Protein AF-A0A534WGH3-F1 (afdb_monomer)

Nearest PDB structures (foldseek):
  6jx6-assembly1_C  TM=4.044E-01  e=1.575E+00  Homo sapiens
  1zaf-assembly1_B  TM=2.390E-01  e=5.104E-01  Homo sapiens
  7vg4-assembly3_E  TM=2.637E-01  e=1.141E+00  Methylorubrum extorquens AM1
  8snb-assembly1_6Q  TM=2.767E-01  e=6.352E+00  Strongylocentrotus purpuratus

Foldseek 3Di:
DFFDPDDFFDLLVLLVVLLVLLLVLLVLLVVQPQDDDPDRDDCPVQSVVLVVQLVVLVVDDDVSSLVSNLVSLVSSLVVSVVSLVSSVSSLVSSVVCLVVGDPVSNVSSVVSSVSNVLSSVVSVLSSVQSCCCNPVVDPDDLQRARDSVCSQWDWEQDPDPVDRTTTGWDWDWDADPPRDTQDIDTDRDHAPVVCPVVVQVSVCVRPVDGDPDDDDDPRD

Solvent-accessible surface area (backbone atoms only — not comp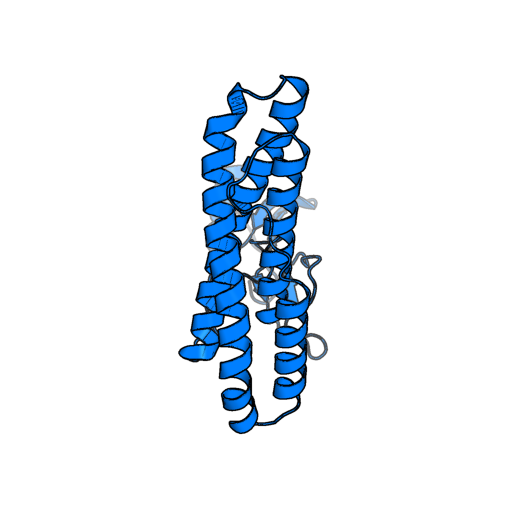arable to full-atom values): 12920 Å² total; per-residue (Å²): 106,47,77,46,100,66,72,88,68,42,66,67,56,53,46,50,52,38,45,50,54,48,53,51,32,51,50,52,33,42,74,56,68,43,78,58,91,86,64,84,78,88,52,63,72,64,48,51,52,28,52,52,48,40,58,59,23,66,73,46,63,72,68,64,17,60,60,52,36,41,60,32,49,52,52,43,50,53,54,41,53,48,51,52,55,53,47,52,52,48,50,57,46,38,64,75,44,42,85,79,39,58,75,84,38,35,58,57,43,51,54,33,50,52,54,42,63,62,45,52,60,50,42,49,48,51,52,50,51,43,45,34,33,69,77,69,66,45,84,79,60,94,86,56,75,56,34,92,85,48,63,76,32,37,85,42,70,81,76,43,90,93,55,56,67,47,50,18,40,46,55,49,75,40,71,46,88,92,74,44,76,80,47,76,45,77,51,89,69,93,66,54,53,80,47,56,64,61,50,47,53,50,44,22,72,76,70,77,43,71,72,95,74,86,86,77,63,96,76,81

Radius of gyration: 22.78 Å; Cα contacts (8 Å, |Δi|>4): 243; chains: 1; bounding box: 55×24×68 Å

Mean predicted aligned error: 8.65 Å

Sequence (220 aa):
MVEAPIRYPTDSGLCEDGIRVLRRGVRRLVAVGIRLRGGVRDVRRSVSRRMSEIGQALRRRGEAARTALRRPYRGLLRITRRVVRETQRSVAAARRQLRRLPPAAQGQARRALTRLATMLPRVRQVVRQTRGRIVHGVTTGADKLVSLFEPAAQILRRGKLHRPTEFGALVKVQETEGGIVTEIAVVDGKNDAPLLVPSVEGHGRVFGRPPGLVAVDRGF

Structure (mmCIF, N/CA/C/O backbone):
data_AF-A0A534WGH3-F1
#
_entry.id   AF-A0A534WGH3-F1
#
loop_
_atom_site.group_PDB
_atom_site.id
_atom_site.type_symbol
_atom_site.label_atom_id
_atom_site.label_alt_id
_atom_site.label_comp_id
_atom_site.label_asym_id
_atom_site.label_entity_id
_atom_site.label_seq_id
_atom_site.pdbx_PDB_ins_code
_atom_site.Cartn_x
_atom_site.Cartn_y
_atom_site.Cartn_z
_atom_site.occupancy
_atom_site.B_iso_or_equiv
_atom_site.auth_seq_id
_atom_site.auth_comp_id
_atom_site.auth_asym_id
_atom_site.auth_atom_id
_atom_site.pdbx_PDB_model_num
ATOM 1 N N . MET A 1 1 ? -1.980 3.993 -24.852 1.00 69.19 1 MET A N 1
ATOM 2 C CA . MET A 1 1 ? -1.469 3.770 -23.474 1.00 69.19 1 MET A CA 1
ATOM 3 C C . MET A 1 1 ? -2.061 4.836 -22.583 1.00 69.19 1 MET A C 1
ATOM 5 O O . MET A 1 1 ? -2.041 5.994 -22.977 1.00 69.19 1 MET A O 1
ATOM 9 N N . VAL A 1 2 ? -2.549 4.463 -21.406 1.00 72.56 2 VAL A N 1
ATOM 10 C CA . VAL A 1 2 ? -2.995 5.436 -20.406 1.00 72.56 2 VAL A CA 1
ATOM 11 C C . VAL A 1 2 ? -1.944 5.486 -19.303 1.00 72.56 2 VAL A C 1
ATOM 13 O O . VAL A 1 2 ? -1.690 4.474 -18.646 1.00 72.56 2 VAL A O 1
ATOM 16 N N . GLU A 1 3 ? -1.290 6.639 -19.139 1.00 77.19 3 GLU A N 1
ATOM 17 C CA . GLU A 1 3 ? -0.328 6.856 -18.054 1.00 77.19 3 GLU A CA 1
ATOM 18 C C . GLU A 1 3 ? -1.068 6.820 -16.712 1.00 77.19 3 GLU A C 1
ATOM 20 O O . GLU A 1 3 ? -2.102 7.465 -16.531 1.00 77.19 3 GLU A O 1
ATOM 25 N N . ALA A 1 4 ? -0.553 6.039 -15.765 1.00 79.50 4 ALA A N 1
ATOM 26 C CA . ALA A 1 4 ? -1.113 6.011 -14.425 1.00 79.50 4 ALA A CA 1
ATOM 27 C C . ALA A 1 4 ? -0.593 7.232 -13.651 1.00 79.50 4 ALA A C 1
ATOM 29 O O . ALA A 1 4 ? 0.617 7.476 -13.670 1.00 79.50 4 ALA A O 1
ATOM 30 N N . PRO A 1 5 ? -1.445 7.962 -12.905 1.00 82.25 5 PRO A N 1
ATOM 31 C CA . PRO A 1 5 ? -1.037 9.127 -12.119 1.00 82.25 5 PRO A CA 1
ATOM 32 C C . PRO A 1 5 ? -0.281 8.692 -10.853 1.00 82.25 5 PRO A C 1
ATOM 34 O O . PRO A 1 5 ? -0.743 8.860 -9.721 1.00 82.25 5 PRO A O 1
ATOM 37 N N . ILE A 1 6 ? 0.887 8.074 -11.033 1.00 81.44 6 ILE A N 1
ATOM 38 C CA . ILE A 1 6 ? 1.693 7.504 -9.960 1.00 81.44 6 ILE A CA 1
ATOM 39 C C . ILE A 1 6 ? 3.068 8.156 -9.903 1.00 81.44 6 ILE A C 1
ATOM 41 O O . ILE A 1 6 ? 3.718 8.430 -10.909 1.00 81.44 6 ILE A O 1
ATOM 45 N N . ARG A 1 7 ? 3.555 8.360 -8.680 1.00 82.06 7 ARG A N 1
ATOM 46 C CA . ARG A 1 7 ? 4.954 8.720 -8.456 1.00 82.06 7 ARG A CA 1
ATOM 47 C C . ARG A 1 7 ? 5.852 7.550 -8.859 1.00 82.06 7 ARG A C 1
ATOM 49 O O . ARG A 1 7 ? 5.483 6.397 -8.639 1.00 82.06 7 ARG A O 1
ATOM 56 N N . TYR A 1 8 ? 7.063 7.856 -9.336 1.00 83.94 8 TYR A N 1
ATOM 57 C CA . TYR A 1 8 ? 8.078 6.840 -9.613 1.00 83.94 8 TYR A CA 1
ATOM 58 C C . TYR A 1 8 ? 8.218 5.860 -8.427 1.00 83.94 8 TYR A C 1
ATOM 60 O O . TYR A 1 8 ? 8.530 6.284 -7.303 1.00 83.94 8 TYR A O 1
ATOM 68 N N . PRO A 1 9 ? 7.972 4.558 -8.644 1.00 88.31 9 PRO A N 1
ATOM 69 C CA . PRO A 1 9 ? 7.813 3.601 -7.568 1.00 88.31 9 PRO A CA 1
ATOM 70 C C . PRO A 1 9 ? 9.167 3.133 -7.040 1.00 88.31 9 PRO A C 1
ATOM 72 O O . PRO A 1 9 ? 10.013 2.610 -7.764 1.00 88.31 9 PRO A O 1
ATOM 75 N N . THR A 1 10 ? 9.351 3.262 -5.729 1.00 91.06 10 THR A N 1
ATOM 76 C CA . THR A 1 10 ? 10.464 2.642 -5.001 1.00 91.06 10 THR A CA 1
ATOM 77 C C . THR A 1 10 ? 9.906 1.669 -3.974 1.00 91.06 10 THR A C 1
ATOM 79 O O . THR A 1 10 ? 8.875 1.938 -3.361 1.00 91.06 10 THR A O 1
ATOM 82 N N . ASP A 1 11 ? 10.592 0.552 -3.728 1.00 92.12 11 ASP A N 1
ATOM 83 C CA . ASP A 1 11 ? 10.160 -0.410 -2.703 1.00 92.12 11 ASP A CA 1
ATOM 84 C C . ASP A 1 11 ? 10.039 0.233 -1.315 1.00 92.12 11 ASP A C 1
ATOM 86 O O . ASP A 1 11 ? 9.122 -0.068 -0.550 1.00 92.12 11 ASP A O 1
ATOM 90 N N . SER A 1 12 ? 10.973 1.130 -0.985 1.00 94.19 12 SER A N 1
ATOM 91 C CA . SER A 1 12 ? 10.954 1.889 0.260 1.00 94.19 12 SER A CA 1
ATOM 92 C C . SER A 1 12 ? 9.745 2.823 0.340 1.00 94.19 12 SER A C 1
ATOM 94 O O . SER A 1 12 ? 9.067 2.829 1.366 1.00 94.19 12 SER A O 1
ATOM 96 N N . GLY A 1 13 ? 9.422 3.533 -0.748 1.00 95.25 13 GLY A N 1
ATOM 97 C CA . GLY A 1 13 ? 8.227 4.376 -0.836 1.00 95.25 13 GLY A CA 1
ATOM 98 C C . GLY A 1 13 ? 6.932 3.569 -0.731 1.00 95.25 13 GLY A C 1
ATOM 99 O O . GLY A 1 13 ? 6.054 3.915 0.051 1.00 95.25 13 GLY A O 1
ATOM 100 N N . LEU A 1 14 ? 6.843 2.421 -1.410 1.00 96.31 14 LEU A N 1
ATOM 101 C CA . LEU A 1 14 ? 5.689 1.522 -1.310 1.00 96.31 14 LEU A CA 1
ATOM 102 C C . LEU A 1 14 ? 5.506 0.964 0.109 1.00 96.31 14 LEU A C 1
ATOM 104 O O . LEU A 1 14 ? 4.378 0.832 0.588 1.00 96.31 14 LEU A O 1
ATOM 108 N N . CYS A 1 15 ? 6.597 0.648 0.814 1.00 97.12 15 CYS A N 1
ATOM 109 C CA . CYS A 1 15 ? 6.530 0.248 2.220 1.00 97.12 15 CYS A CA 1
ATOM 110 C C . CYS A 1 15 ? 6.037 1.399 3.110 1.00 97.12 15 CYS A C 1
ATOM 112 O O . CYS A 1 15 ? 5.193 1.178 3.981 1.00 97.12 15 CYS A O 1
ATOM 114 N N . GLU A 1 16 ? 6.542 2.616 2.901 1.00 97.25 16 GLU A N 1
ATOM 115 C CA . GLU A 1 16 ? 6.122 3.811 3.636 1.00 97.25 16 GLU A CA 1
ATOM 116 C C . GLU A 1 16 ? 4.637 4.131 3.413 1.00 97.25 16 GLU A C 1
ATOM 118 O O . GLU A 1 16 ? 3.889 4.284 4.385 1.00 97.25 16 GLU A O 1
ATOM 123 N N . ASP A 1 17 ? 4.176 4.136 2.162 1.00 96.50 17 ASP A N 1
ATOM 124 C CA . ASP A 1 17 ? 2.767 4.329 1.822 1.00 96.50 17 ASP A CA 1
ATOM 125 C C . ASP A 1 17 ? 1.883 3.232 2.412 1.00 96.50 17 ASP A C 1
ATOM 127 O O . ASP A 1 17 ? 0.817 3.519 2.967 1.00 96.50 17 ASP A O 1
ATOM 131 N N . GLY A 1 18 ? 2.357 1.984 2.381 1.00 97.38 18 GLY A N 1
ATOM 132 C CA . GLY A 1 18 ? 1.690 0.848 3.004 1.00 97.38 18 GLY A CA 1
ATOM 133 C C . GLY A 1 18 ? 1.524 1.032 4.509 1.00 97.38 18 GLY A C 1
ATOM 134 O O . GLY A 1 18 ? 0.434 0.849 5.053 1.00 97.38 18 GLY A O 1
ATOM 135 N N . ILE A 1 19 ? 2.577 1.468 5.201 1.00 97.94 19 ILE A N 1
ATOM 136 C CA . ILE A 1 19 ? 2.502 1.799 6.626 1.00 97.94 19 ILE A CA 1
ATOM 137 C C . ILE A 1 19 ? 1.501 2.937 6.850 1.00 97.94 19 ILE A C 1
ATOM 139 O O . ILE A 1 19 ? 0.633 2.828 7.720 1.00 97.94 19 ILE A O 1
ATOM 143 N N . ARG A 1 20 ? 1.585 4.014 6.064 1.00 96.75 20 ARG A N 1
ATOM 144 C CA . ARG A 1 20 ? 0.739 5.205 6.200 1.00 96.75 20 ARG A CA 1
ATOM 145 C C . ARG A 1 20 ? -0.744 4.876 6.035 1.00 96.75 20 ARG A C 1
ATOM 147 O O . ARG A 1 20 ? -1.546 5.261 6.893 1.00 96.75 20 ARG A O 1
ATOM 154 N N . VAL A 1 21 ? -1.118 4.142 4.985 1.00 97.38 21 VAL A N 1
ATOM 155 C CA . VAL A 1 21 ? -2.523 3.817 4.693 1.00 97.38 21 VAL A CA 1
ATOM 156 C C . VAL A 1 21 ? -3.125 2.882 5.740 1.00 97.38 21 VAL A C 1
ATOM 158 O O . VAL A 1 21 ? -4.228 3.146 6.227 1.00 97.38 21 VAL A O 1
ATOM 161 N N . LEU A 1 22 ? -2.391 1.846 6.164 1.00 97.88 22 LEU A N 1
ATOM 162 C CA . LEU A 1 22 ? -2.869 0.914 7.188 1.00 97.88 22 LEU A CA 1
ATOM 163 C C . LEU A 1 22 ? -3.055 1.631 8.529 1.00 97.88 22 LEU A C 1
ATOM 165 O O . LEU A 1 22 ? -4.100 1.520 9.167 1.00 97.88 22 LEU A O 1
ATOM 169 N N . ARG A 1 23 ? -2.083 2.456 8.926 1.00 96.62 23 ARG A N 1
ATOM 170 C CA . ARG A 1 23 ? -2.144 3.232 10.170 1.00 96.62 23 ARG A CA 1
ATOM 171 C C . ARG A 1 23 ? -3.281 4.247 10.174 1.00 96.62 23 ARG A C 1
ATOM 173 O O . ARG A 1 23 ? -3.950 4.388 11.196 1.00 96.62 23 ARG A O 1
ATOM 180 N N . ARG A 1 24 ? -3.533 4.929 9.053 1.00 96.12 24 ARG A N 1
ATOM 181 C CA . ARG A 1 24 ? -4.679 5.842 8.914 1.00 96.12 24 ARG A CA 1
ATOM 182 C C . ARG A 1 24 ? -6.007 5.093 9.031 1.00 96.12 24 ARG A C 1
ATOM 184 O O . ARG A 1 24 ? -6.899 5.572 9.722 1.00 96.12 24 ARG A O 1
ATOM 191 N N . GLY A 1 25 ? -6.123 3.913 8.418 1.00 96.69 25 GLY A N 1
ATOM 192 C CA . GLY A 1 25 ? -7.308 3.061 8.548 1.00 96.69 25 GLY A CA 1
ATOM 193 C C . GLY A 1 25 ? -7.556 2.613 9.991 1.00 96.69 25 GLY A C 1
ATOM 194 O O . GLY A 1 25 ? -8.668 2.748 10.490 1.00 96.69 25 GLY A O 1
ATOM 195 N N . VAL A 1 26 ? -6.512 2.174 10.700 1.00 97.00 26 VAL A N 1
ATOM 196 C CA . VAL A 1 26 ? -6.618 1.797 12.121 1.00 97.00 26 VAL A CA 1
ATOM 197 C C . VAL A 1 26 ? -7.008 2.992 12.997 1.00 97.00 26 VAL A C 1
ATOM 199 O O . VAL A 1 26 ? -7.867 2.852 13.861 1.00 97.00 26 VAL A O 1
ATOM 202 N N . ARG A 1 27 ? -6.443 4.184 12.761 1.00 96.19 27 ARG A N 1
ATOM 203 C CA . ARG A 1 27 ? -6.840 5.406 13.488 1.00 96.19 27 ARG A CA 1
ATOM 204 C C . ARG A 1 27 ? -8.307 5.770 13.266 1.00 96.19 27 ARG A C 1
ATOM 206 O O . ARG A 1 27 ? -8.961 6.168 14.219 1.00 96.19 27 ARG A O 1
ATOM 213 N N . ARG A 1 28 ? -8.835 5.589 12.049 1.00 96.06 28 ARG A N 1
ATOM 214 C CA . ARG A 1 28 ? -10.269 5.786 11.768 1.00 96.06 28 ARG A CA 1
ATOM 215 C C . ARG A 1 28 ? -11.146 4.831 12.574 1.00 96.06 28 ARG A C 1
ATOM 217 O O . ARG A 1 28 ? -12.167 5.263 13.078 1.00 96.06 28 ARG A O 1
ATOM 224 N N . LEU A 1 29 ? -10.735 3.569 12.734 1.00 96.38 29 LEU A N 1
ATOM 225 C CA . LEU A 1 29 ? -11.458 2.617 13.588 1.00 96.38 29 LEU A CA 1
ATOM 226 C C . LEU A 1 29 ? -11.488 3.082 15.049 1.00 96.38 29 LEU A C 1
ATOM 228 O O . LEU A 1 29 ? -12.541 3.052 15.676 1.00 96.38 29 LEU A O 1
ATOM 232 N N . VAL A 1 30 ? -10.356 3.547 15.583 1.00 96.19 30 VAL A N 1
ATOM 233 C CA . VAL A 1 30 ? -10.301 4.072 16.958 1.00 96.19 30 VAL A CA 1
ATOM 234 C C . VAL A 1 30 ? -11.177 5.314 17.122 1.00 96.19 30 VAL A C 1
ATOM 236 O O . VAL A 1 30 ? -11.914 5.402 18.096 1.00 96.19 30 VAL A O 1
ATOM 239 N N . ALA A 1 31 ? -11.148 6.234 16.154 1.00 95.12 31 ALA A N 1
ATOM 240 C CA . ALA A 1 31 ? -11.930 7.470 16.193 1.00 95.12 31 ALA A CA 1
ATOM 241 C C . ALA A 1 31 ? -13.448 7.232 16.252 1.00 95.12 31 ALA A C 1
ATOM 243 O O . ALA A 1 31 ? -14.166 8.039 16.827 1.00 95.12 31 ALA A O 1
ATOM 244 N N . VAL A 1 32 ? -13.935 6.115 15.700 1.00 95.12 32 VAL A N 1
ATOM 245 C CA . VAL A 1 32 ? -15.361 5.743 15.737 1.00 95.12 32 VAL A CA 1
ATOM 246 C C . VAL A 1 32 ? -15.720 4.849 16.928 1.00 95.12 32 VAL A C 1
ATOM 248 O O . VAL A 1 32 ? -16.790 4.252 16.939 1.00 95.12 32 VAL A O 1
ATOM 251 N N . GLY A 1 33 ? -14.828 4.720 17.916 1.00 93.88 33 GLY A N 1
ATOM 252 C CA . GLY A 1 33 ? -15.096 4.020 19.176 1.00 93.88 33 GLY A CA 1
ATOM 253 C C . GLY A 1 33 ? -14.601 2.573 19.253 1.00 93.88 33 GLY A C 1
ATOM 254 O O . GLY A 1 33 ? -14.859 1.900 20.251 1.00 93.88 33 GLY A O 1
ATOM 255 N N . ILE A 1 34 ? -13.863 2.062 18.255 1.00 95.94 34 ILE A N 1
ATOM 256 C CA . ILE A 1 34 ? -13.265 0.721 18.359 1.00 95.94 34 ILE A CA 1
ATOM 257 C C . ILE A 1 34 ? -12.123 0.734 19.375 1.00 95.94 34 ILE A C 1
ATOM 259 O O . ILE A 1 34 ? -11.092 1.382 19.179 1.00 95.94 34 ILE A O 1
ATOM 263 N N . ARG A 1 35 ? -12.249 -0.085 20.421 1.00 94.44 35 ARG A N 1
ATOM 264 C CA . ARG A 1 35 ? -11.209 -0.254 21.437 1.00 94.44 35 ARG A CA 1
ATOM 265 C C . ARG A 1 35 ? -10.173 -1.275 20.969 1.00 94.44 35 ARG A C 1
ATOM 267 O O . ARG A 1 35 ? -10.509 -2.390 20.561 1.00 94.44 35 ARG A O 1
ATOM 274 N N . LEU A 1 36 ? -8.895 -0.901 21.033 1.00 92.75 36 LEU A N 1
ATOM 275 C CA . LEU A 1 36 ? -7.762 -1.739 20.632 1.00 92.75 36 LEU A CA 1
ATOM 276 C C . LEU A 1 36 ? -6.848 -2.005 21.829 1.00 92.75 36 LEU A C 1
ATOM 278 O O . LEU A 1 36 ? -6.392 -1.069 22.483 1.00 92.75 36 LEU A O 1
ATOM 282 N N . ARG A 1 37 ? -6.510 -3.276 22.076 1.00 84.75 37 ARG A N 1
ATOM 283 C CA . ARG A 1 37 ? -5.507 -3.640 23.089 1.00 84.75 37 ARG A CA 1
ATOM 284 C C . ARG A 1 37 ? -4.132 -3.105 22.668 1.00 84.75 37 ARG A C 1
ATOM 286 O O . ARG A 1 37 ? -3.644 -3.457 21.596 1.00 84.75 37 ARG A O 1
ATOM 293 N N . GLY A 1 38 ? -3.523 -2.261 23.503 1.00 78.56 38 GLY A N 1
ATOM 294 C CA . GLY A 1 38 ? -2.196 -1.677 23.259 1.00 78.56 38 GLY A CA 1
ATOM 295 C C . GLY A 1 38 ? -2.162 -0.475 22.305 1.00 78.56 38 GLY A C 1
ATOM 296 O O . GLY A 1 38 ? -1.077 -0.024 21.935 1.00 78.56 38 GLY A O 1
ATOM 297 N N . GLY A 1 39 ? -3.326 0.053 21.906 1.00 82.69 39 GLY A N 1
ATOM 298 C CA . GLY A 1 39 ? -3.429 1.289 21.130 1.00 82.69 39 GLY A CA 1
ATOM 299 C C . GLY A 1 39 ? -2.724 1.260 19.766 1.00 82.69 39 GLY A C 1
ATOM 300 O O . GLY A 1 39 ? -2.546 0.220 19.132 1.00 82.69 39 GLY A O 1
ATOM 301 N N . VAL A 1 40 ? -2.357 2.448 19.278 1.00 87.25 40 VAL A N 1
ATOM 302 C CA . VAL A 1 40 ? -1.882 2.676 17.905 1.00 87.25 40 VAL A CA 1
ATOM 303 C C . VAL A 1 40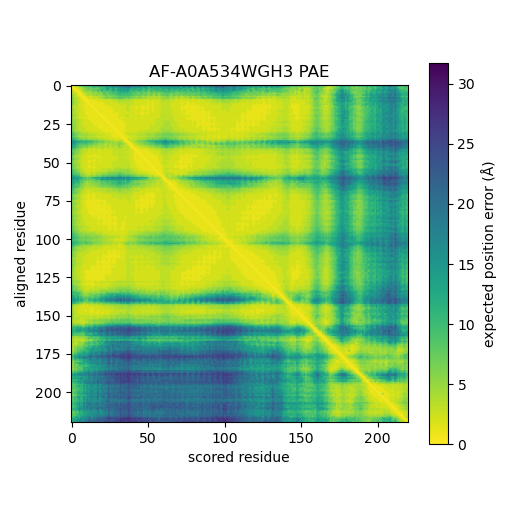 ? -0.485 3.310 17.967 1.00 87.25 40 VAL A C 1
ATOM 305 O O . VAL A 1 40 ? -0.321 4.511 17.775 1.00 87.25 40 VAL A O 1
ATOM 308 N N . ARG A 1 41 ? 0.564 2.499 18.192 1.00 86.31 41 ARG A N 1
ATOM 309 C CA . ARG A 1 41 ? 1.967 2.961 18.370 1.00 86.31 41 ARG A CA 1
ATOM 310 C C . ARG A 1 41 ? 2.531 3.745 17.185 1.00 86.31 41 ARG A C 1
ATOM 312 O O . ARG A 1 41 ? 2.574 3.206 16.085 1.00 86.31 41 ARG A O 1
ATOM 319 N N . ASP A 1 42 ? 3.040 4.953 17.394 1.00 90.31 42 ASP A N 1
ATOM 320 C CA . ASP A 1 42 ? 3.686 5.716 16.323 1.00 90.31 42 ASP A CA 1
ATOM 321 C C . ASP A 1 42 ? 5.010 5.073 15.861 1.00 90.31 42 ASP A C 1
ATOM 323 O O . ASP A 1 42 ? 5.883 4.752 16.665 1.00 90.31 42 ASP A O 1
ATOM 327 N N . VAL A 1 43 ? 5.151 4.877 14.549 1.00 94.56 43 VAL A N 1
ATOM 328 C CA . VAL A 1 43 ? 6.350 4.313 13.909 1.00 94.56 43 VAL A CA 1
ATOM 329 C C . VAL A 1 43 ? 7.042 5.308 12.975 1.00 94.56 43 VAL A C 1
ATOM 331 O O . VAL A 1 43 ? 8.070 4.960 12.400 1.00 94.56 43 VAL A O 1
ATOM 334 N N . ARG A 1 44 ? 6.530 6.544 12.842 1.00 93.06 44 ARG A N 1
ATOM 335 C CA . ARG A 1 44 ? 7.017 7.554 11.883 1.00 93.06 44 ARG A CA 1
ATOM 336 C C . ARG A 1 44 ? 8.517 7.801 11.999 1.00 93.06 44 ARG A C 1
ATOM 338 O O . ARG A 1 44 ? 9.225 7.658 11.011 1.00 93.06 44 ARG A O 1
ATOM 345 N N . ARG A 1 45 ? 9.020 8.054 13.213 1.00 95.38 45 ARG A N 1
ATOM 346 C CA . ARG A 1 45 ? 10.463 8.258 13.460 1.00 95.38 45 ARG A CA 1
ATOM 347 C C . ARG A 1 45 ? 11.301 7.050 13.034 1.00 95.38 45 ARG A C 1
ATOM 349 O O . ARG A 1 45 ? 12.358 7.197 12.432 1.00 95.38 45 ARG A O 1
ATOM 356 N N . SER A 1 46 ? 10.814 5.839 13.313 1.00 96.19 46 SER A N 1
ATOM 357 C CA . SER A 1 46 ? 11.521 4.611 12.936 1.00 96.19 46 SER A CA 1
ATOM 358 C C . SER A 1 46 ? 11.539 4.390 11.427 1.00 96.19 46 SER A C 1
ATOM 360 O O . SER A 1 46 ? 12.556 3.932 10.919 1.00 96.19 46 SER A O 1
ATOM 362 N N . VAL A 1 47 ? 10.443 4.699 10.729 1.00 97.19 47 VAL A N 1
ATOM 363 C CA . VAL A 1 47 ? 10.362 4.622 9.263 1.00 97.19 47 VAL A CA 1
ATOM 364 C C . VAL A 1 47 ? 11.265 5.673 8.634 1.00 97.19 47 VAL A C 1
ATOM 366 O O . VAL A 1 47 ? 12.141 5.299 7.867 1.00 97.19 47 VAL A O 1
ATOM 369 N N . SER A 1 48 ? 11.130 6.940 9.035 1.00 96.19 48 SER A N 1
ATOM 370 C CA . SER A 1 48 ? 11.943 8.057 8.540 1.00 96.19 48 SER A CA 1
ATOM 371 C C . SER A 1 48 ? 13.439 7.765 8.663 1.00 96.19 48 SER A C 1
ATOM 373 O O . SER A 1 48 ? 14.160 7.867 7.678 1.00 96.19 48 SER A O 1
ATOM 375 N N . ARG A 1 49 ? 13.893 7.248 9.813 1.00 97.62 49 ARG A N 1
ATOM 376 C CA . ARG A 1 49 ? 15.288 6.818 9.975 1.00 97.62 49 ARG A CA 1
ATOM 377 C C . ARG A 1 49 ? 15.707 5.765 8.942 1.00 97.62 49 ARG A C 1
ATOM 379 O O . ARG A 1 49 ? 16.777 5.887 8.360 1.00 97.62 49 ARG A O 1
ATOM 386 N N . ARG A 1 50 ? 14.880 4.740 8.687 1.00 97.62 50 ARG A N 1
ATOM 387 C CA . ARG A 1 50 ? 15.194 3.721 7.664 1.00 97.62 50 ARG A CA 1
ATOM 388 C C . ARG A 1 50 ? 15.172 4.299 6.252 1.00 97.62 50 ARG A C 1
ATOM 390 O O . ARG A 1 50 ? 16.005 3.900 5.451 1.00 97.62 50 ARG A O 1
ATOM 397 N N . MET A 1 51 ? 14.272 5.234 5.957 1.00 96.06 51 MET A N 1
ATOM 398 C CA . MET A 1 51 ? 14.239 5.937 4.672 1.00 96.06 51 MET A CA 1
ATOM 399 C C . MET A 1 51 ? 15.526 6.740 4.453 1.00 96.0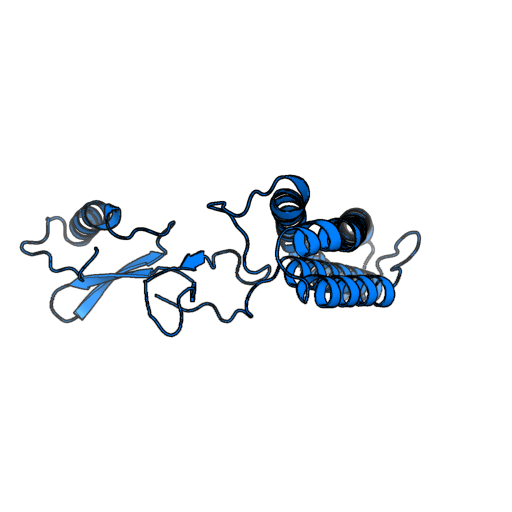6 51 MET A C 1
ATOM 401 O O . MET A 1 51 ? 16.140 6.613 3.397 1.00 96.06 51 MET A O 1
ATOM 405 N N . SER A 1 52 ? 15.989 7.477 5.468 1.00 95.88 52 SER A N 1
ATOM 406 C CA . SER A 1 52 ? 17.254 8.218 5.408 1.00 95.88 52 SER A CA 1
ATOM 407 C C . SER A 1 52 ? 18.460 7.295 5.220 1.00 95.88 52 SER A C 1
ATOM 409 O O . SER A 1 52 ? 19.287 7.549 4.350 1.00 95.88 52 SER A O 1
ATOM 411 N N . GLU A 1 53 ? 18.541 6.187 5.965 1.00 95.75 53 GLU A N 1
ATOM 412 C CA . GLU A 1 53 ? 19.608 5.186 5.798 1.00 95.75 53 GLU A CA 1
ATOM 413 C C . GLU A 1 53 ? 19.606 4.567 4.385 1.00 95.75 53 GLU A C 1
ATOM 415 O O . GLU A 1 53 ? 20.668 4.366 3.798 1.00 95.75 53 GLU A O 1
ATOM 420 N N . ILE A 1 54 ? 18.426 4.287 3.810 1.00 94.75 54 ILE A N 1
ATOM 421 C CA . ILE A 1 54 ? 18.299 3.810 2.422 1.00 94.75 54 ILE A CA 1
ATOM 422 C C . ILE A 1 54 ? 18.798 4.881 1.451 1.00 94.75 54 ILE A C 1
ATOM 424 O O . ILE A 1 54 ? 19.593 4.566 0.570 1.00 94.75 54 ILE A O 1
ATOM 428 N N . GLY A 1 55 ? 18.375 6.136 1.624 1.00 92.25 55 GLY A N 1
ATOM 429 C CA . GLY A 1 55 ? 18.813 7.253 0.788 1.00 92.25 55 GLY A CA 1
ATOM 430 C C . GLY A 1 55 ? 20.332 7.443 0.808 1.00 92.25 55 GLY A C 1
ATOM 431 O O . GLY A 1 55 ? 20.937 7.628 -0.243 1.00 92.25 55 GLY A O 1
ATOM 432 N N . GLN A 1 56 ? 20.965 7.321 1.977 1.00 92.12 56 GLN A N 1
ATOM 433 C CA . GLN A 1 56 ? 22.425 7.373 2.112 1.00 92.12 56 GLN A CA 1
ATOM 434 C C . GLN A 1 56 ? 23.110 6.177 1.437 1.00 92.12 56 GLN A C 1
ATOM 436 O O . GLN A 1 56 ? 24.089 6.352 0.716 1.00 92.12 56 GLN A O 1
ATOM 441 N N . ALA A 1 57 ? 22.591 4.962 1.629 1.00 90.88 57 ALA A N 1
ATOM 442 C CA . ALA A 1 57 ? 23.150 3.759 1.017 1.00 90.88 57 ALA A CA 1
ATOM 443 C C . ALA A 1 57 ? 23.052 3.773 -0.520 1.00 90.88 57 ALA A C 1
ATOM 445 O O . ALA A 1 57 ? 23.958 3.271 -1.182 1.00 90.88 57 ALA A O 1
ATOM 446 N N . LEU A 1 58 ? 22.007 4.389 -1.086 1.00 87.75 58 LEU A N 1
ATOM 447 C CA . LEU A 1 58 ? 21.843 4.566 -2.536 1.00 87.75 58 LEU A CA 1
ATOM 448 C C . LEU A 1 58 ? 22.877 5.511 -3.169 1.00 87.75 58 LEU A C 1
ATOM 450 O O . LEU A 1 58 ? 23.052 5.461 -4.380 1.00 87.75 58 LEU A O 1
ATOM 454 N N . ARG A 1 59 ? 23.577 6.344 -2.384 1.00 88.69 59 ARG A N 1
ATOM 455 C CA . ARG A 1 59 ? 24.666 7.202 -2.893 1.00 88.69 59 ARG A CA 1
ATOM 456 C C . ARG A 1 59 ? 25.951 6.422 -3.186 1.00 88.69 59 ARG A C 1
ATOM 458 O O . ARG A 1 59 ? 26.840 6.934 -3.859 1.00 88.69 59 ARG A O 1
ATOM 465 N N . ARG A 1 60 ? 26.071 5.195 -2.667 1.00 88.56 60 ARG A N 1
ATOM 466 C CA . ARG A 1 60 ? 27.209 4.301 -2.926 1.00 88.56 60 ARG A CA 1
ATOM 467 C C . ARG A 1 60 ? 27.065 3.650 -4.305 1.00 88.56 60 ARG A C 1
ATOM 469 O O . ARG A 1 60 ? 25.971 3.608 -4.863 1.00 88.56 60 ARG A O 1
ATOM 476 N N . ARG A 1 61 ? 28.152 3.083 -4.837 1.00 81.44 61 ARG A N 1
ATOM 477 C CA . ARG A 1 61 ? 28.166 2.397 -6.143 1.00 81.44 61 ARG A CA 1
ATOM 478 C C . ARG A 1 61 ? 28.478 0.905 -6.006 1.00 81.44 61 ARG A C 1
ATOM 480 O O . ARG A 1 61 ? 29.068 0.472 -5.018 1.00 81.44 61 ARG A O 1
ATOM 487 N N . GLY A 1 62 ? 28.043 0.127 -6.997 1.00 82.19 62 GLY A N 1
ATOM 488 C CA . GLY A 1 62 ? 28.374 -1.294 -7.131 1.00 82.19 62 GLY A CA 1
ATOM 489 C C . GLY A 1 62 ? 27.918 -2.171 -5.960 1.00 82.19 62 GLY A C 1
ATOM 490 O O . GLY A 1 62 ? 26.850 -1.973 -5.369 1.00 82.19 62 GLY A O 1
ATOM 491 N N . GLU A 1 63 ? 28.733 -3.166 -5.620 1.00 81.94 63 GLU A N 1
ATOM 492 C CA . GLU A 1 63 ? 28.438 -4.120 -4.546 1.00 81.94 63 GLU A CA 1
ATOM 493 C C . GLU A 1 63 ? 28.340 -3.467 -3.165 1.00 81.94 63 GLU A C 1
ATOM 495 O O . GLU A 1 63 ? 27.484 -3.844 -2.359 1.00 81.94 63 GLU A O 1
ATOM 500 N N . ALA A 1 64 ? 29.135 -2.424 -2.912 1.00 82.88 64 ALA A N 1
ATOM 501 C CA . ALA A 1 64 ? 29.096 -1.675 -1.661 1.00 82.88 64 ALA A CA 1
ATOM 502 C C . ALA A 1 64 ? 27.708 -1.064 -1.401 1.00 82.88 64 ALA A C 1
ATOM 504 O O . ALA A 1 64 ? 27.235 -1.054 -0.260 1.00 82.88 64 ALA A O 1
ATOM 505 N N . ALA A 1 65 ? 27.017 -0.609 -2.454 1.00 82.94 65 ALA A N 1
ATOM 506 C CA . ALA A 1 65 ? 25.633 -0.151 -2.361 1.00 82.94 65 ALA A CA 1
ATOM 507 C C . ALA A 1 65 ? 24.682 -1.305 -2.025 1.00 82.94 65 ALA A C 1
ATOM 509 O O . ALA A 1 65 ? 23.902 -1.212 -1.076 1.00 82.94 65 ALA A O 1
ATOM 510 N N . ARG A 1 66 ? 24.776 -2.428 -2.751 1.00 82.69 66 ARG A N 1
ATOM 511 C CA . ARG A 1 66 ? 23.923 -3.610 -2.526 1.00 82.69 66 ARG A CA 1
ATOM 512 C C . ARG A 1 66 ? 24.032 -4.114 -1.087 1.00 82.69 66 ARG A C 1
ATOM 514 O O . ARG A 1 66 ? 23.008 -4.371 -0.454 1.00 82.69 66 ARG A O 1
ATOM 521 N N . THR A 1 67 ? 25.244 -4.189 -0.547 1.00 86.75 67 THR A N 1
ATOM 522 C CA . THR A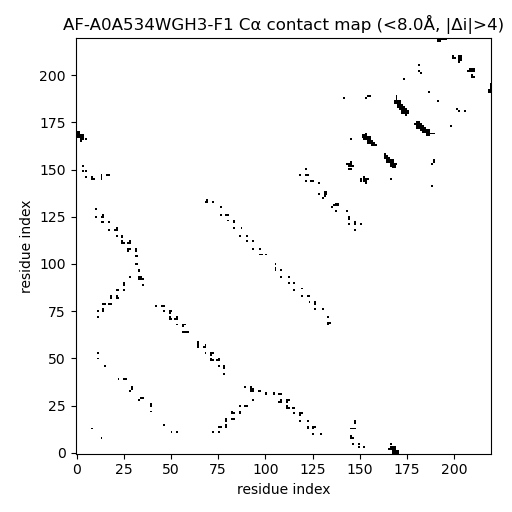 1 67 ? 25.499 -4.614 0.835 1.00 86.75 67 THR A CA 1
ATOM 523 C C . THR A 1 67 ? 24.974 -3.596 1.848 1.00 86.75 67 THR A C 1
ATOM 525 O O . THR A 1 67 ? 24.255 -3.977 2.778 1.00 86.75 67 THR A O 1
ATOM 528 N N . ALA A 1 68 ? 25.229 -2.300 1.634 1.00 89.38 68 ALA A N 1
ATOM 529 C CA . ALA A 1 68 ? 24.753 -1.230 2.513 1.00 89.38 68 ALA A CA 1
ATOM 530 C C . ALA A 1 68 ? 23.218 -1.151 2.592 1.00 89.38 68 ALA A C 1
ATOM 532 O O . ALA A 1 68 ? 22.673 -0.798 3.638 1.00 89.38 68 ALA A O 1
ATOM 533 N N . LEU A 1 69 ? 22.504 -1.534 1.528 1.00 91.31 69 LEU A N 1
ATOM 534 C CA . LEU A 1 69 ? 21.039 -1.534 1.489 1.00 91.31 69 LEU A CA 1
ATOM 535 C C . LEU A 1 69 ? 20.396 -2.652 2.321 1.00 91.31 69 LEU A C 1
ATOM 537 O O . LEU A 1 69 ? 19.263 -2.492 2.783 1.00 91.31 69 LEU A O 1
ATOM 541 N N . ARG A 1 70 ? 21.087 -3.774 2.562 1.00 91.50 70 ARG A N 1
ATOM 542 C CA . ARG A 1 70 ? 20.490 -4.954 3.219 1.00 91.50 70 ARG A CA 1
ATOM 543 C C . ARG A 1 70 ? 19.956 -4.636 4.617 1.00 91.50 70 ARG A C 1
ATOM 545 O O . ARG A 1 70 ? 18.809 -4.961 4.931 1.00 91.50 70 ARG A O 1
ATOM 552 N N . ARG A 1 71 ? 20.769 -4.000 5.466 1.00 94.00 71 ARG A N 1
ATOM 553 C CA . ARG A 1 71 ? 20.412 -3.671 6.859 1.00 94.00 71 ARG A CA 1
ATOM 554 C C . ARG A 1 71 ? 19.211 -2.715 6.966 1.00 94.00 71 ARG A C 1
ATOM 556 O O . ARG A 1 71 ? 18.253 -3.079 7.660 1.00 94.00 71 ARG A O 1
ATOM 563 N N . PRO A 1 72 ? 19.195 -1.540 6.311 1.00 95.94 72 PRO A N 1
ATOM 564 C CA . PRO A 1 72 ? 18.086 -0.606 6.451 1.00 95.94 72 PRO A CA 1
ATOM 565 C C . PRO A 1 72 ? 16.785 -1.149 5.842 1.00 95.94 72 PRO A C 1
ATOM 567 O O . PRO A 1 72 ? 15.733 -1.033 6.477 1.00 95.94 72 PRO A O 1
ATOM 570 N N . TYR A 1 73 ? 16.842 -1.872 4.712 1.00 96.06 73 TYR A N 1
ATOM 571 C CA . TYR A 1 73 ? 15.662 -2.548 4.157 1.00 96.06 73 TYR A CA 1
ATOM 572 C C . TYR A 1 73 ? 15.129 -3.659 5.067 1.00 96.06 73 TYR A C 1
ATOM 574 O O . TYR A 1 73 ? 13.919 -3.739 5.279 1.00 96.06 73 TYR A O 1
ATOM 582 N N . ARG A 1 74 ? 15.990 -4.490 5.677 1.00 95.69 74 ARG A N 1
ATOM 583 C CA . ARG A 1 74 ? 15.551 -5.466 6.699 1.00 95.69 74 ARG A CA 1
ATOM 584 C C . ARG A 1 74 ? 14.835 -4.764 7.857 1.00 95.69 74 ARG A C 1
ATOM 586 O O . ARG A 1 74 ? 13.800 -5.242 8.327 1.00 95.69 74 ARG A O 1
ATOM 593 N N . GLY A 1 75 ? 15.349 -3.610 8.285 1.00 97.31 75 GLY A N 1
ATOM 594 C CA . GLY A 1 75 ? 14.720 -2.749 9.284 1.00 97.31 75 GLY A CA 1
ATOM 595 C C . GLY A 1 75 ? 13.327 -2.269 8.869 1.00 97.31 75 GLY A C 1
ATOM 596 O O . GLY A 1 75 ? 12.375 -2.440 9.634 1.00 97.31 75 GLY A O 1
ATOM 597 N N . LEU A 1 76 ? 13.195 -1.722 7.660 1.00 97.94 76 LEU A N 1
ATOM 598 C CA . LEU A 1 76 ? 11.929 -1.229 7.115 1.00 97.94 76 LEU A CA 1
ATOM 599 C C . LEU A 1 76 ? 10.901 -2.356 6.934 1.00 97.94 76 LEU A C 1
ATOM 601 O O . LEU A 1 76 ? 9.749 -2.224 7.352 1.00 97.94 76 LEU A O 1
ATOM 605 N N . LEU A 1 77 ? 11.322 -3.508 6.406 1.00 97.75 77 LEU A N 1
ATOM 606 C CA . LEU A 1 77 ? 10.472 -4.691 6.248 1.00 97.75 77 LEU A CA 1
ATOM 607 C C . LEU A 1 77 ? 9.965 -5.214 7.591 1.00 97.75 77 LEU A C 1
ATOM 609 O O . LEU A 1 77 ? 8.800 -5.595 7.705 1.00 97.75 77 LEU A O 1
ATOM 613 N N . ARG A 1 78 ? 10.807 -5.208 8.630 1.00 97.88 78 ARG A N 1
ATOM 614 C CA . ARG A 1 78 ? 10.401 -5.594 9.987 1.00 97.88 78 ARG A CA 1
ATOM 615 C C . ARG A 1 78 ? 9.311 -4.670 10.533 1.00 97.88 78 ARG A C 1
ATOM 617 O O . ARG A 1 78 ? 8.331 -5.169 11.087 1.00 97.88 78 ARG A O 1
ATOM 624 N N . ILE A 1 79 ? 9.447 -3.354 10.349 1.00 97.94 79 ILE A N 1
ATOM 625 C CA . ILE A 1 79 ? 8.422 -2.376 10.752 1.00 97.94 79 ILE A CA 1
ATOM 626 C C . ILE A 1 79 ? 7.131 -2.612 9.960 1.00 97.94 79 ILE A C 1
ATOM 628 O O . ILE A 1 79 ? 6.065 -2.751 10.555 1.00 97.94 79 ILE A O 1
ATOM 632 N N . THR A 1 80 ? 7.231 -2.742 8.637 1.00 98.12 80 THR A N 1
ATOM 633 C CA . THR A 1 80 ? 6.078 -2.943 7.746 1.00 98.12 80 THR A CA 1
ATOM 634 C C . THR A 1 80 ? 5.299 -4.209 8.116 1.00 98.12 80 THR A C 1
ATOM 636 O O . THR A 1 80 ? 4.091 -4.154 8.335 1.00 98.12 80 THR A O 1
ATOM 639 N N . ARG A 1 81 ? 5.983 -5.349 8.304 1.00 98.00 81 ARG A N 1
ATOM 640 C CA . ARG A 1 81 ? 5.357 -6.613 8.744 1.00 98.00 81 ARG A CA 1
ATOM 641 C C . ARG A 1 81 ? 4.693 -6.490 10.109 1.00 98.00 81 ARG A C 1
ATOM 643 O O . ARG A 1 81 ? 3.621 -7.052 10.327 1.00 98.00 81 ARG A O 1
ATOM 650 N N . ARG A 1 82 ? 5.318 -5.766 11.043 1.00 97.19 82 ARG A N 1
ATOM 651 C CA . ARG A 1 82 ? 4.721 -5.495 12.353 1.00 97.19 82 ARG A CA 1
ATOM 652 C C . ARG A 1 82 ? 3.414 -4.714 12.202 1.00 97.19 82 ARG A C 1
ATOM 654 O O . ARG A 1 82 ? 2.415 -5.143 12.771 1.00 97.19 82 ARG A O 1
ATOM 661 N N . VAL A 1 83 ? 3.404 -3.650 11.399 1.00 97.50 83 VAL A N 1
ATOM 662 C CA . VAL A 1 83 ? 2.203 -2.843 11.127 1.00 97.50 83 VAL A CA 1
ATOM 663 C C . VAL A 1 83 ? 1.110 -3.673 10.452 1.00 97.50 83 VAL A C 1
ATOM 665 O O . VAL A 1 83 ? -0.049 -3.563 10.845 1.00 97.50 83 VAL A O 1
ATOM 668 N N . VAL A 1 84 ? 1.452 -4.556 9.507 1.00 98.00 84 VAL A N 1
ATOM 669 C CA . VAL A 1 84 ? 0.495 -5.502 8.901 1.00 98.00 84 VAL A CA 1
ATOM 670 C C . VAL A 1 84 ? -0.158 -6.376 9.976 1.00 98.00 84 VAL A C 1
ATOM 672 O O . VAL A 1 84 ? -1.383 -6.420 10.063 1.00 98.00 84 VAL A O 1
ATOM 675 N N . ARG A 1 85 ? 0.634 -7.013 10.850 1.00 96.62 85 ARG A N 1
ATOM 676 C CA . ARG A 1 85 ? 0.112 -7.876 11.929 1.00 96.62 85 ARG A CA 1
ATOM 677 C C . ARG A 1 85 ? -0.728 -7.114 12.953 1.00 96.62 85 ARG A C 1
ATOM 679 O O . ARG A 1 85 ? -1.736 -7.626 13.431 1.00 96.62 85 ARG A O 1
ATOM 686 N N . GLU A 1 86 ? -0.314 -5.908 13.330 1.00 95.44 86 GLU A N 1
ATOM 687 C CA . GLU A 1 86 ? -1.103 -5.022 14.197 1.00 95.44 86 GLU A CA 1
ATOM 688 C C . GLU A 1 86 ? -2.439 -4.673 13.539 1.00 95.44 86 GLU A C 1
ATOM 690 O O . GLU A 1 86 ? -3.485 -4.862 14.147 1.00 95.44 86 GLU A O 1
ATOM 695 N N . THR A 1 87 ? -2.416 -4.288 12.265 1.00 97.06 87 THR A N 1
ATOM 696 C CA . THR A 1 87 ? -3.620 -3.927 11.510 1.00 97.06 87 THR A CA 1
ATOM 697 C C . THR A 1 87 ? -4.592 -5.095 11.382 1.00 97.06 87 THR A C 1
ATOM 699 O O . THR A 1 87 ? -5.789 -4.911 11.575 1.00 97.06 87 THR A O 1
ATOM 702 N N . GLN A 1 88 ? -4.108 -6.313 11.125 1.00 97.00 88 GLN A N 1
ATOM 703 C CA . GLN A 1 88 ? -4.959 -7.508 11.113 1.00 97.00 88 GLN A CA 1
ATOM 704 C C . GLN A 1 88 ? -5.658 -7.742 12.455 1.00 97.00 88 GLN A C 1
ATOM 706 O O . GLN A 1 88 ? -6.856 -8.025 12.487 1.00 97.00 88 GLN A O 1
ATOM 711 N N . ARG A 1 89 ? -4.926 -7.594 13.566 1.00 95.69 89 ARG A N 1
ATOM 712 C CA . ARG A 1 89 ? -5.500 -7.701 14.913 1.00 95.69 89 ARG A CA 1
ATOM 713 C C . ARG A 1 89 ? -6.542 -6.610 15.154 1.00 95.69 89 ARG A C 1
ATOM 715 O O . ARG A 1 89 ? -7.609 -6.911 15.682 1.00 95.69 89 ARG A O 1
ATOM 722 N N . SER A 1 90 ? -6.284 -5.382 14.705 1.00 95.81 90 SER A N 1
ATOM 723 C CA . SER A 1 90 ? -7.252 -4.284 14.773 1.00 95.81 90 SER A CA 1
ATOM 724 C C . SER A 1 90 ? -8.507 -4.545 13.944 1.00 95.81 90 SER A C 1
ATOM 726 O O . SER A 1 90 ? -9.603 -4.292 14.428 1.00 95.81 90 SER A O 1
ATOM 728 N N . VAL A 1 91 ? -8.374 -5.101 12.737 1.00 96.88 91 VAL A N 1
ATOM 729 C CA . VAL A 1 91 ? -9.511 -5.497 11.890 1.00 96.88 91 VAL A CA 1
ATOM 730 C C . VAL A 1 91 ? -10.358 -6.563 12.584 1.00 96.88 91 VAL A C 1
ATOM 732 O O . VAL A 1 91 ? -11.577 -6.427 12.650 1.00 96.88 91 VAL A O 1
ATOM 735 N N . ALA A 1 92 ? -9.731 -7.597 13.152 1.00 96.44 92 ALA A N 1
ATOM 736 C CA . ALA A 1 92 ? -10.448 -8.642 13.882 1.00 96.44 92 ALA A CA 1
ATOM 737 C C . ALA A 1 92 ? -11.178 -8.084 15.118 1.00 96.44 92 ALA A C 1
ATOM 739 O O . ALA A 1 92 ? -12.340 -8.408 15.355 1.00 96.44 92 ALA A O 1
ATOM 740 N N . ALA A 1 93 ? -10.522 -7.205 15.882 1.00 95.25 93 ALA A N 1
ATOM 741 C CA . ALA A 1 93 ? -11.131 -6.535 17.029 1.00 95.25 93 ALA A CA 1
ATOM 742 C C . ALA A 1 93 ? -12.298 -5.622 16.626 1.00 95.25 93 ALA A C 1
ATOM 744 O O . ALA A 1 93 ? -13.325 -5.621 17.303 1.00 95.25 93 ALA A O 1
ATOM 745 N N . ALA A 1 94 ? -12.157 -4.884 15.525 1.00 95.81 94 ALA A N 1
ATOM 746 C CA . ALA A 1 94 ? -13.199 -4.011 15.006 1.00 95.81 94 ALA A CA 1
ATOM 747 C C . ALA A 1 94 ? -14.431 -4.794 14.544 1.00 95.81 94 ALA A C 1
ATOM 749 O O . ALA A 1 94 ? -15.547 -4.416 14.881 1.00 95.81 94 ALA A O 1
ATOM 750 N N . ARG A 1 95 ? -14.244 -5.924 13.848 1.00 96.50 95 ARG A N 1
ATOM 751 C CA . ARG A 1 95 ? -15.353 -6.793 13.422 1.00 96.50 95 ARG A CA 1
ATOM 752 C C . ARG A 1 95 ? -16.192 -7.293 14.602 1.00 96.50 95 ARG A C 1
ATOM 754 O O . ARG A 1 95 ? -17.412 -7.268 14.516 1.00 96.50 95 ARG A O 1
ATOM 761 N N . ARG A 1 96 ? -15.557 -7.669 15.719 1.00 96.38 96 ARG A N 1
ATOM 762 C CA . ARG A 1 96 ? -16.264 -8.103 16.943 1.00 96.38 96 ARG A CA 1
ATOM 763 C C . ARG A 1 96 ? -17.031 -6.979 17.642 1.00 96.38 96 ARG A C 1
ATOM 765 O O . ARG A 1 96 ? -18.029 -7.235 18.300 1.00 96.38 96 ARG A O 1
ATOM 772 N N . GLN A 1 97 ? -16.551 -5.745 17.527 1.00 96.50 97 GLN A N 1
ATOM 773 C CA . GLN A 1 97 ? -17.143 -4.577 18.184 1.00 96.50 97 GLN A CA 1
ATOM 774 C C . GLN A 1 97 ? -18.154 -3.839 17.303 1.00 96.50 97 GLN A C 1
ATOM 776 O O . GLN A 1 97 ? -18.886 -3.000 17.813 1.00 96.50 97 GLN A O 1
ATOM 781 N N . LEU A 1 98 ? -18.232 -4.158 16.006 1.00 95.25 98 LEU A N 1
ATOM 782 C CA . LEU A 1 98 ? -19.011 -3.399 15.028 1.00 95.25 98 LEU A CA 1
ATOM 783 C C . LEU A 1 98 ? -20.483 -3.232 15.429 1.00 95.25 98 LEU A C 1
ATOM 785 O O . LEU A 1 98 ?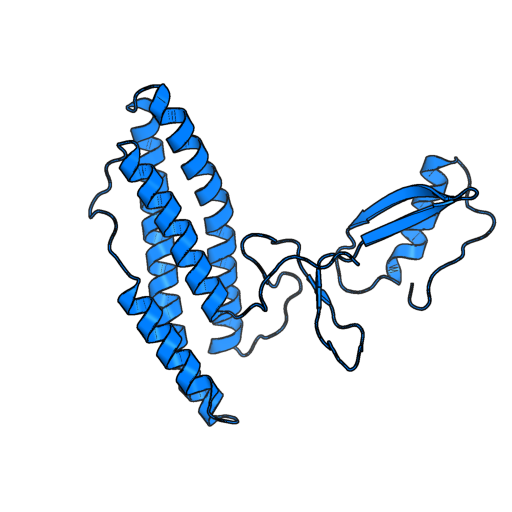 -21.011 -2.133 15.321 1.00 95.25 98 LEU A O 1
ATOM 789 N N . ARG A 1 99 ? -21.124 -4.294 15.936 1.00 94.25 99 ARG A N 1
ATOM 790 C CA . ARG A 1 99 ? -22.535 -4.261 16.368 1.00 94.25 99 ARG A CA 1
ATOM 791 C C . ARG A 1 99 ? -22.772 -3.450 17.646 1.00 94.25 99 ARG A C 1
ATOM 793 O O . ARG A 1 99 ? -23.901 -3.075 17.912 1.00 94.25 99 ARG A O 1
ATOM 800 N N . ARG A 1 100 ? -21.721 -3.187 18.431 1.00 94.44 100 ARG A N 1
ATOM 801 C CA . ARG A 1 100 ? -21.785 -2.401 19.675 1.00 94.44 100 ARG A CA 1
ATOM 802 C C . ARG A 1 100 ? -21.640 -0.899 19.427 1.00 94.44 100 ARG A C 1
ATOM 804 O O . ARG A 1 100 ? -21.733 -0.120 20.367 1.00 94.44 100 ARG A O 1
ATOM 811 N N . LEU A 1 101 ? -21.346 -0.497 18.190 1.00 94.44 101 LEU A N 1
ATOM 812 C CA . LEU A 1 101 ? -21.251 0.908 17.820 1.00 94.44 101 LEU A CA 1
ATOM 813 C C . LEU A 1 101 ? -22.641 1.490 17.526 1.00 94.44 101 LEU A C 1
ATOM 815 O O . LEU A 1 101 ? -23.476 0.783 16.950 1.00 94.44 101 LEU A O 1
ATOM 819 N N . PRO A 1 102 ? -22.861 2.789 17.806 1.00 94.12 102 PRO A N 1
ATOM 820 C CA . PRO A 1 102 ? -24.053 3.497 17.354 1.00 94.12 102 PRO A CA 1
ATOM 821 C C . PRO A 1 102 ? -24.241 3.360 15.833 1.00 94.12 102 PRO A C 1
ATOM 823 O O . PRO A 1 102 ? -23.236 3.381 15.108 1.00 94.12 102 PRO A O 1
ATOM 826 N N . PRO A 1 103 ? -25.481 3.275 15.312 1.00 91.81 103 PRO A N 1
ATOM 827 C CA . PRO A 1 103 ? -25.742 3.095 13.879 1.00 91.81 103 PRO A CA 1
ATOM 828 C C . PRO A 1 103 ? -24.983 4.083 12.976 1.00 91.81 103 PRO A C 1
ATOM 830 O O . PRO A 1 103 ? -24.360 3.674 11.993 1.00 91.81 103 PRO A O 1
ATOM 833 N N . ALA A 1 104 ? -24.911 5.359 13.373 1.00 88.06 104 ALA A N 1
ATOM 834 C CA . ALA A 1 104 ? -24.176 6.404 12.653 1.00 88.06 104 ALA A CA 1
ATOM 835 C C . ALA A 1 104 ? -22.658 6.125 12.521 1.00 88.06 104 ALA A C 1
ATOM 837 O O . ALA A 1 104 ? -22.035 6.459 11.508 1.00 88.06 104 ALA A O 1
ATOM 838 N N . ALA A 1 105 ? -22.048 5.465 13.513 1.00 94.19 105 ALA A N 1
ATOM 839 C CA . ALA A 1 105 ? -20.624 5.119 13.525 1.00 94.19 105 ALA A CA 1
ATOM 840 C C . ALA A 1 105 ? -20.316 3.814 12.764 1.00 94.19 105 ALA A C 1
ATOM 842 O O . ALA A 1 105 ? -19.204 3.635 12.249 1.00 94.19 105 ALA A O 1
ATOM 843 N N . GLN A 1 106 ? -21.295 2.911 12.627 1.00 95.56 106 GLN A N 1
ATOM 844 C CA . GLN A 1 106 ? -21.112 1.626 11.943 1.00 95.56 106 GLN A CA 1
ATOM 845 C C . GLN A 1 106 ? -20.744 1.798 10.466 1.00 95.56 106 GLN A C 1
ATOM 847 O O . GLN A 1 106 ? -19.868 1.087 9.967 1.00 95.56 106 GLN A O 1
ATOM 852 N N . GLY A 1 107 ? -21.356 2.758 9.765 1.00 95.31 107 GLY A N 1
ATOM 853 C CA . GLY A 1 107 ? -21.048 3.031 8.357 1.00 95.31 107 GLY A CA 1
ATOM 854 C C . GLY A 1 107 ? -19.587 3.442 8.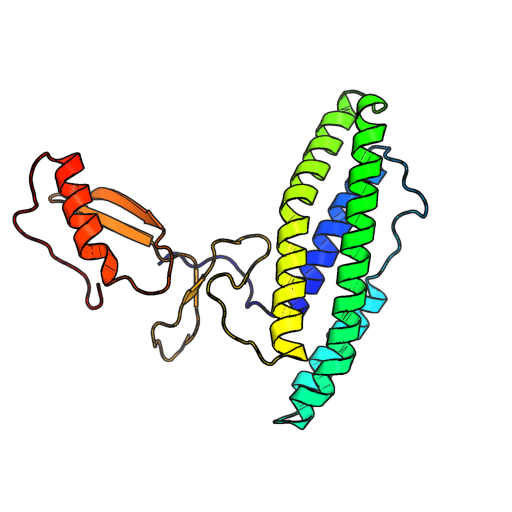147 1.00 95.31 107 GLY A C 1
ATOM 855 O O . GLY A 1 107 ? -18.897 2.919 7.268 1.00 95.31 107 GLY A O 1
ATOM 856 N N . GLN A 1 108 ? -19.071 4.322 9.009 1.00 94.81 108 GLN A N 1
ATOM 857 C CA . GLN A 1 108 ? -17.669 4.744 8.975 1.00 94.81 108 GLN A CA 1
ATOM 858 C C . GLN A 1 108 ? -16.713 3.584 9.296 1.00 94.81 108 GLN A C 1
ATOM 860 O O . GLN A 1 108 ? -15.708 3.400 8.599 1.00 94.81 108 GLN A O 1
ATOM 865 N N . ALA A 1 109 ? -17.050 2.761 10.295 1.00 96.69 109 ALA A N 1
ATOM 866 C CA . ALA A 1 109 ? -16.283 1.569 10.643 1.00 96.69 109 ALA A CA 1
ATOM 867 C C . ALA A 1 109 ? -16.229 0.561 9.482 1.00 96.69 109 ALA A C 1
ATOM 869 O O . ALA A 1 109 ? -15.148 0.071 9.150 1.00 96.69 109 ALA A O 1
ATOM 870 N N . ARG A 1 110 ? -17.360 0.299 8.807 1.00 97.25 110 ARG A N 1
ATOM 871 C CA . ARG A 1 110 ? -17.431 -0.576 7.622 1.00 97.25 110 ARG A CA 1
ATOM 872 C C . ARG A 1 110 ? -16.545 -0.062 6.491 1.00 97.25 110 ARG A C 1
ATOM 874 O O . ARG A 1 110 ? -15.724 -0.820 5.986 1.00 97.25 110 ARG A O 1
ATOM 881 N N . ARG A 1 111 ? -16.608 1.233 6.158 1.00 96.25 111 ARG A N 1
ATOM 882 C CA . ARG A 1 111 ? -15.733 1.837 5.132 1.00 96.25 111 ARG A CA 1
ATOM 883 C C . ARG A 1 111 ? -14.247 1.675 5.465 1.00 96.25 111 ARG A C 1
ATOM 885 O O . ARG A 1 111 ? -13.446 1.333 4.592 1.00 96.25 111 ARG A O 1
ATOM 892 N N . ALA A 1 112 ? -13.863 1.892 6.725 1.00 96.69 112 ALA A N 1
ATOM 893 C CA . ALA A 1 112 ? -12.485 1.689 7.171 1.00 96.69 112 ALA A CA 1
ATOM 894 C C . ALA A 1 112 ? -12.062 0.212 7.079 1.00 96.69 112 ALA A C 1
ATOM 896 O O . ALA A 1 112 ? -10.965 -0.076 6.598 1.00 96.69 112 ALA A O 1
ATOM 897 N N . LEU A 1 113 ? -12.934 -0.719 7.479 1.00 97.94 113 LEU A N 1
ATOM 898 C CA . LEU A 1 113 ? -12.712 -2.162 7.361 1.00 97.94 113 LEU A CA 1
ATOM 899 C C . LEU A 1 113 ? -12.528 -2.601 5.905 1.00 97.94 113 LEU A C 1
ATOM 901 O O . LEU A 1 113 ? -11.561 -3.305 5.620 1.00 97.94 113 LEU A O 1
ATOM 905 N N . THR A 1 114 ? -13.389 -2.151 4.990 1.00 97.75 114 THR A N 1
ATOM 906 C CA . THR A 1 114 ? -13.278 -2.445 3.554 1.00 97.75 114 THR A CA 1
ATOM 907 C C . THR A 1 114 ? -11.951 -1.941 3.000 1.00 97.75 114 THR A C 1
ATOM 909 O O . THR A 1 114 ? -11.194 -2.707 2.409 1.00 97.75 114 THR A O 1
ATOM 912 N N . ARG A 1 115 ? -11.587 -0.681 3.283 1.00 97.00 115 ARG A N 1
ATOM 913 C CA . ARG A 1 115 ? -10.307 -0.115 2.832 1.00 97.00 115 ARG A CA 1
ATOM 914 C C . ARG A 1 115 ? -9.112 -0.913 3.362 1.00 97.00 115 ARG A C 1
ATOM 916 O O . ARG A 1 115 ? -8.170 -1.168 2.616 1.00 97.00 115 ARG A O 1
ATOM 923 N N . LEU A 1 116 ? -9.129 -1.312 4.635 1.00 98.00 116 LEU A N 1
ATOM 924 C CA . LEU A 1 116 ? -8.064 -2.127 5.226 1.00 98.00 116 LEU A CA 1
ATOM 925 C C . LEU A 1 116 ? -7.999 -3.531 4.612 1.00 98.00 116 LEU A C 1
ATOM 927 O O . LEU A 1 116 ? -6.895 -4.028 4.386 1.00 98.00 116 LEU A O 1
ATOM 931 N N . ALA A 1 117 ? -9.146 -4.143 4.311 1.00 97.50 117 ALA A N 1
ATOM 932 C CA . ALA A 1 117 ? -9.223 -5.437 3.638 1.00 97.50 117 ALA A CA 1
ATOM 933 C C . ALA A 1 117 ? -8.608 -5.387 2.231 1.00 97.50 117 ALA A C 1
ATOM 935 O O . ALA A 1 117 ? -7.884 -6.308 1.867 1.00 97.50 117 ALA A O 1
ATOM 936 N N . THR A 1 118 ? -8.794 -4.289 1.490 1.00 97.19 118 THR A N 1
ATOM 937 C CA . THR A 1 118 ? -8.149 -4.072 0.184 1.00 97.19 118 THR A CA 1
ATOM 938 C C . THR A 1 118 ? -6.644 -3.811 0.305 1.00 97.19 118 THR A C 1
ATOM 940 O O . THR A 1 118 ? -5.853 -4.319 -0.485 1.00 97.19 118 THR A O 1
ATOM 943 N N . MET A 1 119 ? -6.212 -3.006 1.283 1.00 98.00 119 MET A N 1
ATOM 944 C CA . MET A 1 119 ? -4.807 -2.581 1.388 1.00 98.00 119 MET A CA 1
ATOM 945 C C . MET A 1 119 ? -3.888 -3.657 1.981 1.00 98.00 119 MET A C 1
ATOM 947 O O . MET A 1 119 ? -2.734 -3.764 1.576 1.00 98.00 119 MET A O 1
ATOM 951 N N . LEU A 1 120 ? -4.369 -4.466 2.930 1.00 98.12 120 LEU A N 1
ATOM 952 C CA . LEU A 1 120 ? -3.578 -5.525 3.571 1.00 98.12 120 LEU A CA 1
ATOM 953 C C . LEU A 1 120 ? -2.887 -6.490 2.583 1.00 98.12 120 LEU A C 1
ATOM 955 O O . LEU A 1 120 ? -1.674 -6.683 2.726 1.00 98.12 120 LEU A O 1
ATOM 959 N N . PRO A 1 121 ? -3.581 -7.102 1.601 1.00 97.56 121 PRO A N 1
ATOM 960 C CA . PRO A 1 121 ? -2.939 -7.988 0.631 1.00 97.56 121 PRO A CA 1
ATOM 961 C C . PRO A 1 121 ? -1.918 -7.248 -0.243 1.00 97.56 121 PRO A C 1
ATOM 963 O O . PRO A 1 121 ? -0.818 -7.765 -0.441 1.00 97.56 121 PRO A O 1
ATOM 966 N N . ARG A 1 122 ? -2.209 -6.007 -0.655 1.00 97.44 122 ARG A N 1
ATOM 967 C CA . ARG A 1 122 ? -1.286 -5.179 -1.452 1.00 97.44 122 ARG A CA 1
ATOM 968 C C . ARG A 1 122 ? 0.007 -4.874 -0.689 1.00 97.44 122 ARG A C 1
ATOM 970 O O . ARG A 1 122 ? 1.102 -5.090 -1.195 1.00 97.44 122 ARG A O 1
ATOM 977 N N . VAL A 1 123 ? -0.087 -4.476 0.582 1.00 98.06 123 VAL A N 1
ATOM 978 C CA . VAL A 1 123 ? 1.102 -4.224 1.420 1.00 98.06 123 VAL A CA 1
ATOM 979 C C . VAL A 1 123 ? 1.896 -5.511 1.678 1.00 98.06 123 VAL A C 1
ATOM 981 O O . VAL A 1 123 ? 3.126 -5.486 1.728 1.00 98.06 123 VAL A O 1
ATOM 984 N N . ARG A 1 124 ? 1.232 -6.666 1.803 1.00 97.62 124 ARG A N 1
ATOM 985 C CA . ARG A 1 124 ? 1.925 -7.963 1.897 1.00 97.62 124 ARG A CA 1
ATOM 986 C C . ARG A 1 124 ? 2.692 -8.297 0.623 1.00 97.62 124 ARG A C 1
ATOM 988 O O . ARG A 1 124 ? 3.822 -8.765 0.727 1.00 97.62 124 ARG A O 1
ATOM 995 N N . GLN A 1 125 ? 2.114 -8.043 -0.547 1.00 95.88 125 GLN A N 1
ATOM 996 C CA . GLN A 1 125 ? 2.792 -8.205 -1.833 1.00 95.88 125 GLN A CA 1
ATOM 997 C C . GLN A 1 125 ? 4.019 -7.299 -1.935 1.00 95.88 125 GLN A C 1
ATOM 999 O O . GLN A 1 125 ? 5.098 -7.800 -2.240 1.00 95.88 125 GLN A O 1
ATOM 1004 N N . VAL A 1 126 ? 3.909 -6.028 -1.531 1.00 96.00 126 VAL A N 1
ATOM 1005 C CA . VAL A 1 126 ? 5.060 -5.112 -1.426 1.00 96.00 126 VAL A CA 1
ATOM 1006 C C . VAL A 1 126 ? 6.161 -5.693 -0.531 1.00 96.00 126 VAL A C 1
ATOM 1008 O O . VAL A 1 126 ? 7.336 -5.694 -0.899 1.00 96.00 126 VAL A O 1
ATOM 1011 N N . VAL A 1 127 ? 5.810 -6.249 0.633 1.00 96.12 127 VAL A N 1
ATOM 1012 C CA . VAL A 1 127 ? 6.781 -6.915 1.518 1.00 96.12 127 VAL A CA 1
ATOM 1013 C C . VAL A 1 127 ? 7.444 -8.121 0.841 1.00 96.12 127 VAL A C 1
ATOM 1015 O O . VAL A 1 127 ? 8.652 -8.308 1.017 1.00 96.12 127 VAL A O 1
ATOM 1018 N N . ARG A 1 128 ? 6.688 -8.943 0.097 1.00 94.50 128 ARG A N 1
ATOM 1019 C CA . ARG A 1 128 ? 7.230 -10.103 -0.632 1.00 94.50 128 ARG A CA 1
ATOM 1020 C C . ARG A 1 128 ? 8.181 -9.664 -1.742 1.00 94.50 128 ARG A C 1
ATOM 1022 O O . ARG A 1 128 ? 9.325 -10.105 -1.726 1.00 94.50 128 ARG A O 1
ATOM 1029 N N . GLN A 1 129 ? 7.758 -8.763 -2.632 1.00 93.81 129 GLN A N 1
ATOM 1030 C CA . GLN A 1 129 ? 8.579 -8.318 -3.766 1.00 93.81 129 GLN A CA 1
ATOM 1031 C C . GLN A 1 129 ? 9.847 -7.589 -3.293 1.00 93.81 129 GLN A C 1
ATOM 1033 O O . GLN A 1 129 ? 10.937 -7.846 -3.795 1.00 93.81 129 GLN A O 1
ATOM 1038 N N . THR A 1 130 ? 9.739 -6.765 -2.242 1.00 93.69 130 THR A N 1
ATOM 1039 C CA . THR A 1 130 ? 10.889 -6.042 -1.677 1.00 93.69 130 THR A CA 1
ATOM 1040 C C . THR A 1 130 ? 11.881 -7.016 -1.041 1.00 93.69 130 THR A C 1
ATOM 1042 O O . THR A 1 130 ? 13.092 -6.872 -1.197 1.00 93.69 130 THR A O 1
ATOM 1045 N N . ARG A 1 131 ? 11.394 -8.044 -0.328 1.00 93.12 131 ARG A N 1
ATOM 1046 C CA . ARG A 1 131 ? 12.256 -9.114 0.196 1.00 93.12 131 ARG A CA 1
ATOM 1047 C C . ARG A 1 131 ? 12.910 -9.895 -0.946 1.00 93.12 131 ARG A C 1
ATOM 1049 O O . ARG A 1 131 ? 14.107 -10.138 -0.859 1.00 93.12 131 ARG A O 1
ATOM 1056 N N . GLY A 1 132 ? 12.149 -10.247 -1.983 1.00 91.56 132 GLY A N 1
ATOM 1057 C CA . GLY A 1 132 ? 12.637 -10.898 -3.201 1.00 91.56 132 GLY A CA 1
ATOM 1058 C C . GLY A 1 132 ? 13.830 -10.157 -3.791 1.00 91.56 132 GLY A C 1
ATOM 1059 O O . GLY A 1 132 ? 14.906 -10.730 -3.923 1.00 91.56 132 GLY A O 1
ATOM 1060 N N . ARG A 1 133 ? 13.692 -8.846 -4.005 1.00 90.31 133 ARG A N 1
ATOM 1061 C CA . ARG A 1 133 ? 14.779 -8.026 -4.546 1.00 90.31 133 ARG A CA 1
ATOM 1062 C C . ARG A 1 133 ? 15.979 -7.917 -3.611 1.00 90.31 133 ARG A C 1
ATOM 1064 O O . ARG A 1 133 ? 17.111 -8.098 -4.041 1.00 90.31 133 ARG A O 1
ATOM 1071 N N . ILE A 1 134 ? 15.750 -7.586 -2.341 1.00 89.44 134 ILE A N 1
ATOM 1072 C CA . ILE A 1 134 ? 16.839 -7.252 -1.408 1.00 89.44 134 ILE A CA 1
ATOM 1073 C C . ILE A 1 134 ? 17.601 -8.489 -0.926 1.00 89.44 134 ILE A C 1
ATOM 1075 O O . ILE A 1 134 ? 18.799 -8.407 -0.664 1.00 89.44 134 ILE A O 1
ATOM 1079 N N . VAL A 1 135 ? 16.906 -9.612 -0.748 1.00 84.12 135 VAL A N 1
ATOM 1080 C CA . VAL A 1 135 ? 17.496 -10.844 -0.207 1.00 84.12 135 VAL A CA 1
ATOM 1081 C C . VAL A 1 135 ? 17.897 -11.801 -1.321 1.00 84.12 135 VAL A C 1
ATOM 1083 O O . VAL A 1 135 ? 18.956 -12.405 -1.218 1.00 84.12 135 VAL A O 1
ATOM 1086 N N . HIS A 1 136 ? 17.079 -11.918 -2.368 1.00 82.19 136 HIS A N 1
ATOM 1087 C CA . HIS A 1 136 ? 17.228 -12.946 -3.402 1.00 82.19 136 HIS A CA 1
ATOM 1088 C C . HIS A 1 136 ? 17.613 -12.375 -4.776 1.00 82.19 136 HIS A C 1
ATOM 1090 O O . HIS A 1 136 ? 17.728 -13.130 -5.729 1.00 82.19 136 HIS A O 1
ATOM 1096 N N . GLY A 1 137 ? 17.785 -11.053 -4.912 1.00 81.25 137 GLY A N 1
ATOM 1097 C CA . GLY A 1 137 ? 18.156 -10.425 -6.186 1.00 81.25 137 GLY A CA 1
ATOM 1098 C C . GLY A 1 137 ? 17.060 -10.439 -7.259 1.00 81.25 137 GLY A C 1
ATOM 1099 O O . GLY A 1 137 ? 17.305 -9.992 -8.375 1.00 81.25 137 GLY A O 1
ATOM 1100 N N . VAL A 1 138 ? 15.844 -10.891 -6.936 1.00 81.88 138 VAL A N 1
ATOM 1101 C CA . VAL A 1 138 ? 14.730 -10.987 -7.892 1.00 81.88 138 VAL A CA 1
ATOM 1102 C C . VAL A 1 138 ? 14.187 -9.589 -8.195 1.00 81.88 138 VAL A C 1
ATOM 1104 O O . VAL A 1 138 ? 13.582 -8.945 -7.335 1.00 81.88 138 VAL A O 1
ATOM 1107 N N . THR A 1 139 ? 14.429 -9.086 -9.408 1.00 71.25 139 THR A N 1
ATOM 1108 C CA . THR A 1 139 ? 14.064 -7.714 -9.820 1.00 71.25 139 THR A CA 1
ATOM 1109 C C . THR A 1 139 ? 12.854 -7.646 -10.754 1.00 71.25 139 THR A C 1
ATOM 1111 O O . THR A 1 139 ? 12.242 -6.575 -10.873 1.00 71.25 139 THR A O 1
ATOM 1114 N N . THR A 1 140 ? 12.485 -8.774 -11.363 1.00 69.69 140 THR A N 1
ATOM 1115 C CA . THR A 1 140 ? 11.394 -8.926 -12.330 1.00 69.69 140 THR A CA 1
ATOM 1116 C C . THR A 1 140 ? 10.262 -9.783 -11.759 1.00 69.69 140 THR A C 1
ATOM 1118 O O . THR A 1 140 ? 10.468 -10.638 -10.902 1.00 69.69 140 THR A O 1
ATOM 1121 N N . GLY A 1 141 ? 9.040 -9.507 -12.206 1.00 66.94 141 GLY A N 1
ATOM 1122 C CA . GLY A 1 141 ? 7.840 -10.271 -11.879 1.00 66.94 141 GLY A CA 1
ATOM 1123 C C . GLY A 1 141 ? 6.657 -9.691 -12.645 1.00 66.94 141 GLY A C 1
ATOM 1124 O O . GLY A 1 141 ? 6.541 -8.465 -12.709 1.00 66.94 141 GLY A O 1
ATOM 1125 N N . ALA A 1 142 ? 5.835 -10.553 -13.249 1.00 67.44 142 ALA A N 1
ATOM 1126 C CA . ALA A 1 142 ? 4.636 -10.143 -13.987 1.00 67.44 142 ALA A CA 1
ATOM 1127 C C . ALA A 1 142 ? 3.679 -9.358 -13.073 1.00 67.44 142 ALA A C 1
ATOM 1129 O O . ALA A 1 142 ? 3.275 -8.251 -13.405 1.00 67.44 142 ALA A O 1
ATOM 1130 N N . ASP A 1 143 ? 3.497 -9.837 -11.840 1.00 76.81 143 ASP A N 1
ATOM 1131 C CA . ASP A 1 143 ? 2.604 -9.227 -10.847 1.00 76.81 143 ASP A CA 1
ATOM 1132 C C . ASP A 1 143 ? 3.311 -8.203 -9.950 1.00 76.81 143 ASP A C 1
ATOM 1134 O O . ASP A 1 143 ? 3.001 -8.061 -8.761 1.00 76.81 143 ASP A O 1
ATOM 1138 N N . LYS A 1 144 ? 4.355 -7.528 -10.440 1.00 86.69 144 LYS A N 1
ATOM 1139 C CA . LYS A 1 144 ? 5.067 -6.554 -9.608 1.00 86.69 144 LYS A CA 1
ATOM 1140 C C . LYS A 1 144 ? 4.175 -5.342 -9.360 1.00 86.69 144 LYS A C 1
ATOM 1142 O O . LYS A 1 144 ? 3.851 -4.598 -10.279 1.00 86.69 144 LYS A O 1
ATOM 1147 N N . LEU A 1 145 ? 3.874 -5.080 -8.091 1.00 91.12 145 LEU A N 1
ATOM 1148 C CA . LEU A 1 145 ? 3.068 -3.930 -7.716 1.00 91.12 145 LEU A CA 1
ATOM 1149 C C . LEU A 1 145 ? 3.917 -2.656 -7.767 1.00 91.12 145 LEU A C 1
ATOM 1151 O O . LEU A 1 145 ? 4.897 -2.527 -7.025 1.00 91.12 145 LEU A O 1
ATOM 1155 N N . VAL A 1 146 ? 3.520 -1.706 -8.611 1.00 91.12 146 VAL A N 1
ATOM 1156 C CA . VAL A 1 146 ? 4.152 -0.378 -8.717 1.00 91.12 146 VAL A CA 1
ATOM 1157 C C . VAL A 1 146 ? 3.384 0.705 -7.967 1.00 91.12 146 VAL A C 1
ATOM 1159 O O . VAL A 1 146 ? 3.962 1.721 -7.607 1.00 91.12 146 VAL A O 1
ATOM 1162 N N . SER A 1 147 ? 2.109 0.486 -7.649 1.00 92.88 147 SER A N 1
ATOM 1163 C CA . SER A 1 147 ? 1.322 1.394 -6.816 1.00 92.88 147 SER A CA 1
ATOM 1164 C C . SER A 1 147 ? 0.347 0.618 -5.940 1.00 92.88 147 SER A C 1
ATOM 1166 O O . SER A 1 147 ? -0.323 -0.313 -6.378 1.00 92.88 147 SER A O 1
ATOM 1168 N N . LEU A 1 148 ? 0.238 1.015 -4.669 1.00 93.38 148 LEU A N 1
ATOM 1169 C CA . LEU A 1 148 ? -0.784 0.475 -3.765 1.00 93.38 148 LEU A CA 1
ATOM 1170 C C . LEU A 1 148 ? -2.193 0.941 -4.143 1.00 93.38 148 LEU A C 1
ATOM 1172 O O . LEU A 1 148 ? -3.171 0.290 -3.765 1.00 93.38 148 LEU A O 1
ATOM 1176 N N . PHE A 1 149 ? -2.295 2.079 -4.828 1.00 92.50 149 PHE A N 1
ATOM 1177 C CA . PHE A 1 149 ? -3.556 2.736 -5.157 1.00 92.50 149 PHE A CA 1
ATOM 1178 C C . PHE A 1 149 ? -3.997 2.422 -6.587 1.00 92.50 149 PHE A C 1
ATOM 1180 O O . PHE A 1 149 ? -5.178 2.154 -6.766 1.00 92.50 149 PHE A O 1
ATOM 1187 N N . GLU A 1 150 ? -3.035 2.277 -7.503 1.00 89.88 150 GLU A N 1
ATOM 1188 C CA . GLU A 1 150 ? -3.218 1.848 -8.896 1.00 89.88 150 GLU A CA 1
ATOM 1189 C C . GLU A 1 150 ? -2.600 0.453 -9.111 1.00 89.88 150 GLU A C 1
ATOM 1191 O O . GLU A 1 150 ? -1.507 0.334 -9.666 1.00 89.88 150 GLU A O 1
ATOM 1196 N N . PRO A 1 151 ? -3.226 -0.631 -8.613 1.00 87.44 151 PRO A N 1
ATOM 1197 C CA . PRO A 1 151 ? -2.631 -1.968 -8.653 1.00 87.44 151 PRO A CA 1
ATOM 1198 C C . PRO A 1 151 ? -2.516 -2.550 -10.067 1.00 87.44 151 PRO A C 1
ATOM 1200 O O . PRO A 1 151 ? -1.710 -3.451 -10.262 1.00 87.44 151 PRO A O 1
ATOM 1203 N N . ALA A 1 152 ? -3.314 -2.048 -11.013 1.00 83.19 152 ALA A N 1
ATOM 1204 C CA . ALA A 1 152 ? -3.297 -2.457 -12.415 1.00 83.19 152 ALA A CA 1
ATOM 1205 C C . ALA A 1 152 ? -2.217 -1.731 -13.233 1.00 83.19 152 ALA A C 1
ATOM 1207 O O . ALA A 1 152 ? -2.001 -2.070 -14.391 1.00 83.19 152 ALA A O 1
ATOM 1208 N N . ALA A 1 153 ? -1.539 -0.729 -12.656 1.00 84.62 153 ALA A N 1
ATOM 1209 C CA . ALA A 1 153 ? -0.457 -0.046 -13.347 1.00 84.62 153 ALA A CA 1
ATOM 1210 C C . ALA A 1 153 ? 0.694 -1.026 -13.615 1.00 84.62 153 ALA A C 1
ATOM 1212 O O . ALA A 1 153 ? 1.192 -1.695 -12.707 1.00 84.62 153 ALA A O 1
ATOM 1213 N N . GLN A 1 154 ? 1.133 -1.081 -14.866 1.00 82.62 154 GLN A N 1
ATOM 1214 C CA . GLN A 1 154 ? 2.194 -1.958 -15.338 1.00 82.62 154 GLN A CA 1
ATOM 1215 C C . GLN A 1 154 ? 3.464 -1.159 -15.643 1.00 82.62 154 GLN A C 1
ATOM 1217 O O . GLN A 1 154 ? 3.427 0.053 -15.850 1.00 82.62 154 GLN A O 1
ATOM 1222 N N . ILE A 1 155 ? 4.609 -1.847 -15.669 1.00 82.81 155 ILE A N 1
ATOM 1223 C CA . ILE A 1 155 ? 5.894 -1.269 -16.087 1.00 82.81 155 ILE A CA 1
ATOM 1224 C C . ILE A 1 155 ? 6.027 -1.415 -17.600 1.00 82.81 155 ILE A C 1
ATOM 1226 O O . ILE A 1 155 ? 6.198 -2.534 -18.091 1.00 82.81 155 ILE A O 1
ATOM 1230 N N . LEU A 1 156 ? 6.045 -0.295 -18.311 1.00 78.00 156 LEU A N 1
ATOM 1231 C CA . LEU A 1 156 ? 6.103 -0.233 -19.767 1.00 78.00 156 LEU A CA 1
ATOM 1232 C C . LEU A 1 156 ? 7.479 0.292 -20.203 1.00 78.00 156 LEU A C 1
ATOM 1234 O O . LEU A 1 156 ? 7.957 1.307 -19.703 1.00 78.00 156 LEU A O 1
ATOM 1238 N N . ARG A 1 157 ? 8.156 -0.422 -21.110 1.00 72.50 157 ARG A N 1
ATOM 1239 C CA . ARG A 1 157 ? 9.471 -0.043 -21.658 1.00 72.50 157 ARG A CA 1
ATOM 1240 C C . ARG A 1 157 ? 9.385 -0.011 -23.180 1.00 72.50 157 ARG A C 1
ATOM 1242 O O . ARG A 1 157 ? 9.544 -1.046 -23.810 1.00 72.50 157 ARG A O 1
ATOM 1249 N N . ARG A 1 158 ? 9.110 1.163 -23.755 1.00 65.81 158 ARG A N 1
ATOM 1250 C CA . ARG A 1 158 ? 8.873 1.347 -25.203 1.00 65.81 158 ARG A CA 1
ATOM 1251 C C . ARG A 1 158 ? 10.038 2.009 -25.958 1.00 65.81 158 ARG A C 1
ATOM 1253 O O . ARG A 1 158 ? 9.842 2.555 -27.031 1.00 65.81 158 ARG A O 1
ATOM 1260 N N . GLY A 1 159 ? 11.249 2.008 -25.394 1.00 60.09 159 GLY A N 1
ATOM 1261 C CA . GLY A 1 159 ? 12.452 2.476 -26.104 1.00 60.09 159 GLY A CA 1
ATOM 1262 C C . GLY A 1 159 ? 12.555 3.991 -26.339 1.00 60.09 159 GLY A C 1
ATOM 1263 O O . GLY A 1 159 ? 13.476 4.427 -27.022 1.00 60.09 159 GLY A O 1
ATOM 1264 N N . LYS A 1 160 ? 11.668 4.818 -25.763 1.00 62.56 160 LYS A N 1
ATOM 1265 C CA . LYS A 1 160 ? 11.785 6.283 -25.853 1.00 62.56 160 LYS A CA 1
ATOM 1266 C C . LYS A 1 160 ? 13.049 6.764 -25.129 1.00 62.56 160 LYS A C 1
ATOM 1268 O O . LYS A 1 160 ? 13.189 6.533 -23.927 1.00 62.56 160 LYS A O 1
ATOM 1273 N N . LEU A 1 161 ? 13.922 7.492 -25.835 1.00 58.50 161 LEU A N 1
ATOM 1274 C CA . LEU A 1 161 ? 15.221 7.959 -25.318 1.00 58.50 161 LEU A CA 1
ATOM 1275 C C . LEU A 1 161 ? 15.107 8.785 -24.021 1.00 58.50 161 LEU A C 1
ATOM 1277 O O . LEU A 1 161 ? 15.925 8.642 -23.119 1.00 58.50 161 LEU A O 1
ATOM 1281 N N . HIS A 1 162 ? 14.077 9.629 -23.907 1.00 60.78 162 HIS A N 1
ATOM 1282 C CA . HIS A 1 162 ? 13.906 10.567 -22.789 1.00 60.78 162 HIS A CA 1
ATOM 1283 C C . HIS A 1 162 ? 13.094 9.998 -21.606 1.00 60.78 162 HIS A C 1
ATOM 1285 O O . HIS A 1 162 ? 13.135 10.552 -20.508 1.00 60.78 162 HIS A O 1
ATOM 1291 N N . ARG A 1 163 ? 12.358 8.893 -21.801 1.00 63.09 163 ARG A N 1
ATOM 1292 C CA . ARG A 1 163 ? 11.580 8.188 -20.762 1.00 63.09 163 ARG A CA 1
ATOM 1293 C C . ARG A 1 163 ? 11.617 6.677 -21.019 1.00 63.09 163 ARG A C 1
ATOM 1295 O O . ARG A 1 163 ? 10.657 6.101 -21.524 1.00 63.09 163 ARG A O 1
ATOM 1302 N N . PRO A 1 164 ? 12.710 5.997 -20.641 1.00 64.19 164 PRO A N 1
ATOM 1303 C CA . PRO A 1 164 ? 12.890 4.579 -20.955 1.00 64.19 164 PRO A CA 1
ATOM 1304 C C . PRO A 1 164 ? 11.952 3.649 -20.166 1.00 64.19 164 PRO A C 1
ATOM 1306 O O . PRO A 1 164 ? 11.874 2.454 -20.449 1.00 64.19 164 PRO A O 1
ATOM 1309 N N . THR A 1 165 ? 11.270 4.143 -19.129 1.00 75.00 165 THR A N 1
ATOM 1310 C CA . THR A 1 165 ? 10.289 3.374 -18.354 1.00 75.00 165 THR A CA 1
ATOM 1311 C C . THR A 1 165 ? 9.105 4.258 -17.982 1.00 75.00 165 THR A C 1
ATOM 1313 O O . THR A 1 165 ? 9.274 5.253 -17.280 1.00 75.00 165 T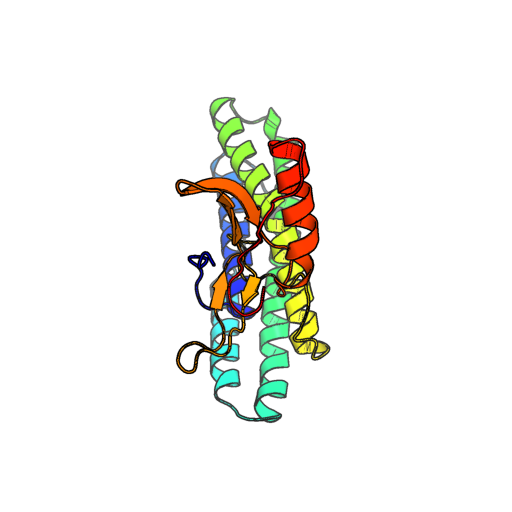HR A O 1
ATOM 1316 N N . GLU A 1 166 ? 7.921 3.857 -18.427 1.00 79.44 166 GLU A N 1
ATOM 1317 C CA . GLU A 1 166 ? 6.629 4.490 -18.160 1.00 79.44 166 GLU A CA 1
ATOM 1318 C C . GLU A 1 166 ? 5.776 3.552 -17.288 1.00 79.44 166 GLU A C 1
ATOM 1320 O O . GLU A 1 166 ? 6.018 2.339 -17.237 1.00 79.44 166 GLU A O 1
ATOM 1325 N N . PHE A 1 167 ? 4.792 4.104 -16.574 1.00 82.38 167 PHE A N 1
ATOM 1326 C CA . PHE A 1 167 ? 3.873 3.322 -15.747 1.00 82.38 167 PHE A CA 1
ATOM 1327 C C . PHE A 1 167 ? 2.435 3.618 -16.144 1.00 82.38 167 PHE A C 1
ATOM 1329 O O . PHE A 1 167 ? 2.028 4.776 -16.184 1.00 82.38 167 PHE A O 1
ATOM 1336 N N . GLY A 1 168 ? 1.656 2.583 -16.428 1.00 77.75 168 GLY A N 1
ATOM 1337 C CA . GLY A 1 168 ? 0.324 2.784 -16.981 1.00 77.75 168 GLY A CA 1
ATOM 1338 C C . GLY A 1 168 ? -0.387 1.491 -17.314 1.00 77.75 168 GLY A C 1
ATOM 1339 O O . GLY A 1 168 ? 0.109 0.404 -17.020 1.00 77.75 168 GLY A O 1
ATOM 1340 N N . ALA A 1 169 ? -1.547 1.629 -17.938 1.00 77.12 169 ALA A N 1
ATOM 1341 C CA . ALA A 1 169 ? -2.254 0.525 -18.558 1.00 77.12 169 ALA A CA 1
ATOM 1342 C C . ALA A 1 169 ? -2.027 0.578 -20.070 1.00 77.12 169 ALA A C 1
ATOM 1344 O O . ALA A 1 169 ? -2.139 1.636 -20.707 1.00 77.12 169 ALA A O 1
ATOM 1345 N N . LEU A 1 170 ? -1.709 -0.574 -20.652 1.00 74.56 170 LEU A N 1
ATOM 1346 C CA . LEU A 1 170 ? -1.852 -0.742 -22.086 1.00 74.56 170 LEU A CA 1
ATOM 1347 C C . LEU A 1 170 ? -3.344 -0.955 -22.362 1.00 74.56 170 LEU A C 1
ATOM 1349 O O . LEU A 1 170 ? -3.986 -1.774 -21.713 1.00 74.56 170 LEU A O 1
ATOM 1353 N N . VAL A 1 171 ? -3.901 -0.150 -23.260 1.00 74.50 171 VAL A N 1
ATOM 1354 C CA . VAL A 1 171 ? -5.318 -0.194 -23.624 1.00 74.50 171 VAL A CA 1
ATOM 1355 C C . VAL A 1 171 ? -5.372 -0.424 -25.119 1.00 74.50 171 VAL A C 1
ATOM 1357 O O . VAL A 1 171 ? -4.734 0.317 -25.869 1.00 74.50 171 VAL A O 1
ATOM 1360 N N . LYS A 1 172 ? -6.102 -1.463 -25.506 1.00 80.31 172 LYS A N 1
ATOM 1361 C CA . LYS A 1 172 ? -6.515 -1.753 -26.867 1.00 80.31 172 LYS A CA 1
ATOM 1362 C C . LYS A 1 172 ? -7.810 -0.995 -27.131 1.00 80.31 172 LYS A C 1
ATOM 1364 O O . LYS A 1 172 ? -8.755 -1.119 -26.352 1.00 80.31 172 LYS A O 1
ATOM 1369 N N . VAL A 1 173 ? -7.838 -0.239 -28.217 1.00 81.12 173 VAL A N 1
ATOM 1370 C CA . VAL A 1 173 ? -9.052 0.374 -28.756 1.00 81.12 173 VAL A CA 1
ATOM 1371 C C . VAL A 1 173 ? -9.214 -0.170 -30.164 1.00 81.12 173 VAL A C 1
ATOM 1373 O O . VAL A 1 173 ? -8.257 -0.159 -30.934 1.00 81.12 173 VAL A O 1
ATOM 1376 N N . GLN A 1 174 ? -10.391 -0.707 -30.461 1.00 80.88 174 GLN A N 1
ATOM 1377 C CA . GLN A 1 174 ? -10.742 -1.184 -31.787 1.00 80.88 174 GLN A CA 1
ATOM 1378 C C . GLN A 1 174 ? -11.761 -0.237 -32.397 1.00 80.88 174 GLN A C 1
ATOM 1380 O O . GLN A 1 174 ? -12.826 -0.005 -31.822 1.00 80.88 174 GLN A O 1
ATOM 1385 N N . GLU A 1 175 ? -11.415 0.278 -33.567 1.00 82.31 175 GLU A N 1
ATOM 1386 C CA . GLU A 1 175 ? -12.240 1.189 -34.344 1.00 82.31 175 GLU A CA 1
ATOM 1387 C C . GLU A 1 175 ? -12.665 0.513 -35.647 1.00 82.31 175 GLU A C 1
ATOM 1389 O O . GLU A 1 175 ? -11.961 -0.338 -36.196 1.00 82.31 175 GLU A O 1
ATOM 1394 N N . THR A 1 176 ? -13.847 0.881 -36.119 1.00 83.12 176 THR A N 1
ATOM 1395 C CA . THR A 1 176 ? -14.391 0.469 -37.415 1.00 83.12 176 THR A CA 1
ATOM 1396 C C . THR A 1 176 ? -14.644 1.693 -38.287 1.00 83.12 176 THR A C 1
ATOM 1398 O O . THR A 1 176 ? -14.383 2.828 -37.879 1.00 83.12 176 THR A O 1
ATOM 1401 N N . GLU A 1 177 ? -15.107 1.466 -39.515 1.00 77.75 177 GLU A N 1
ATOM 1402 C CA . GLU A 1 177 ? -15.394 2.532 -40.470 1.00 77.75 177 GLU A CA 1
ATOM 1403 C C . GLU A 1 177 ? -16.306 3.613 -39.859 1.00 77.75 177 GLU A C 1
ATOM 1405 O O . GLU A 1 177 ? -17.221 3.323 -39.088 1.00 77.75 177 GLU A O 1
ATOM 1410 N N . GLY A 1 178 ? -16.007 4.880 -40.152 1.00 77.69 178 GLY A N 1
ATOM 1411 C CA . GLY A 1 178 ? -16.690 6.022 -39.535 1.00 77.69 178 GLY A CA 1
ATOM 1412 C C . GLY A 1 178 ? -16.203 6.389 -38.126 1.00 77.69 178 GLY A C 1
ATOM 1413 O O . GLY A 1 178 ? -16.811 7.245 -37.490 1.00 77.69 178 GLY A O 1
ATOM 1414 N N . GLY A 1 179 ? -15.117 5.778 -37.631 1.00 77.44 179 GLY A N 1
ATOM 1415 C CA . GLY A 1 179 ? -14.528 6.108 -36.325 1.00 77.44 179 GLY A CA 1
ATOM 1416 C C . GLY A 1 179 ? -15.314 5.547 -35.137 1.00 77.44 179 GLY A C 1
ATOM 1417 O O . GLY A 1 179 ? -15.210 6.050 -34.018 1.00 77.44 179 GLY A O 1
ATOM 1418 N N . ILE A 1 180 ? -16.133 4.516 -35.367 1.00 82.25 180 ILE A N 1
ATOM 1419 C CA . ILE A 1 180 ? -16.942 3.891 -34.320 1.00 82.25 180 ILE A CA 1
ATOM 1420 C C . ILE A 1 180 ? -16.063 2.936 -33.515 1.00 82.25 180 ILE A C 1
ATOM 1422 O O . ILE A 1 180 ? -15.536 1.960 -34.054 1.00 82.25 180 ILE A O 1
ATOM 1426 N N . VAL A 1 181 ? -15.950 3.192 -32.210 1.00 84.44 181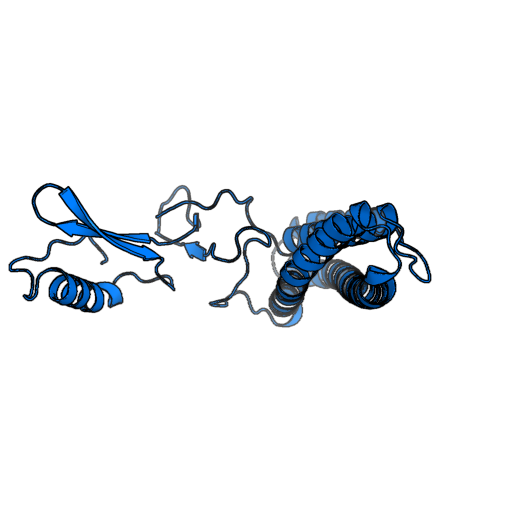 VAL A N 1
ATOM 1427 C CA . VAL A 1 181 ? -15.255 2.307 -31.270 1.00 84.44 181 VAL A CA 1
ATOM 1428 C C . VAL A 1 181 ? -16.140 1.107 -30.946 1.00 84.44 181 VAL A C 1
ATOM 1430 O O . VAL A 1 181 ? -17.214 1.256 -30.366 1.00 84.44 181 VAL A O 1
ATOM 1433 N N . THR A 1 182 ? -15.675 -0.091 -31.288 1.00 81.25 182 THR A N 1
ATOM 1434 C CA . THR A 1 182 ? -16.432 -1.342 -31.113 1.00 81.25 182 THR A CA 1
ATOM 1435 C C . THR A 1 182 ? -15.943 -2.163 -29.935 1.00 81.25 182 THR A C 1
ATOM 1437 O O . THR A 1 182 ? -16.691 -2.969 -29.388 1.00 81.25 182 THR A O 1
ATOM 1440 N N . GLU A 1 183 ? -14.692 -1.960 -29.522 1.00 80.56 183 GLU A N 1
ATOM 1441 C CA . GLU A 1 183 ? -14.125 -2.630 -28.359 1.00 80.56 183 GLU A CA 1
ATOM 1442 C C . GLU A 1 183 ? -13.084 -1.742 -27.672 1.00 80.56 183 GLU A C 1
ATOM 1444 O O . GLU A 1 183 ? -12.240 -1.120 -28.319 1.00 80.56 183 GLU A O 1
ATOM 1449 N N . ILE A 1 184 ? -13.113 -1.730 -26.339 1.00 80.06 184 ILE A N 1
ATOM 1450 C CA . ILE A 1 184 ? -12.043 -1.185 -25.503 1.00 80.06 184 ILE A CA 1
ATOM 1451 C C . ILE A 1 184 ? -11.656 -2.266 -24.498 1.00 80.06 184 ILE A C 1
ATOM 1453 O O . ILE A 1 184 ? -12.498 -2.725 -23.727 1.00 80.06 184 ILE A O 1
ATOM 1457 N N . ALA A 1 185 ? -10.380 -2.643 -24.471 1.00 74.50 185 ALA A N 1
ATOM 1458 C CA . ALA A 1 185 ? -9.869 -3.641 -23.538 1.00 74.50 185 ALA A CA 1
ATOM 1459 C C . ALA A 1 185 ? -8.558 -3.185 -22.894 1.00 74.50 185 ALA A C 1
ATOM 1461 O O . ALA A 1 185 ? -7.686 -2.615 -23.548 1.00 74.50 185 ALA A O 1
ATOM 1462 N N . VAL A 1 186 ? -8.389 -3.463 -21.601 1.00 73.88 186 VAL A N 1
ATOM 1463 C CA . VAL A 1 186 ? -7.082 -3.340 -20.943 1.00 73.88 186 VAL A CA 1
ATOM 1464 C C . VAL A 1 186 ? -6.272 -4.587 -21.271 1.00 73.88 186 VAL A C 1
ATOM 1466 O O . VAL A 1 186 ? -6.756 -5.703 -21.113 1.00 73.88 186 VAL A O 1
ATOM 1469 N N . VAL A 1 187 ? -5.045 -4.394 -21.740 1.00 72.88 187 VAL A N 1
ATOM 1470 C CA . VAL A 1 187 ? -4.152 -5.483 -22.127 1.00 72.88 187 VAL A CA 1
ATOM 1471 C C . VAL A 1 187 ? -3.395 -5.976 -20.901 1.00 72.88 187 VAL A C 1
ATOM 1473 O O . VAL A 1 187 ? -2.621 -5.236 -20.280 1.00 72.88 187 VAL A O 1
ATOM 1476 N N . ASP A 1 188 ? -3.591 -7.250 -20.579 1.00 63.78 188 ASP A N 1
ATOM 1477 C CA . ASP A 1 188 ? -2.806 -7.944 -19.568 1.00 63.78 188 ASP A CA 1
ATOM 1478 C C . ASP A 1 188 ? -1.454 -8.353 -20.164 1.00 63.78 188 ASP A C 1
ATOM 1480 O O . ASP A 1 188 ? -1.350 -9.280 -20.965 1.00 63.78 188 ASP A O 1
ATOM 1484 N N . GLY A 1 189 ? -0.391 -7.643 -19.779 1.00 60.59 189 GLY A N 1
ATOM 1485 C CA . GLY A 1 189 ? 0.970 -7.920 -20.230 1.00 60.59 189 GLY A CA 1
ATOM 1486 C C . GLY A 1 189 ? 1.593 -6.811 -21.078 1.00 60.59 189 GLY A C 1
ATOM 1487 O O . GLY A 1 189 ? 1.013 -5.765 -21.349 1.00 60.59 189 GLY A O 1
ATOM 1488 N N . LYS A 1 190 ? 2.855 -7.037 -21.457 1.00 60.31 190 LYS A N 1
ATOM 1489 C CA . LYS A 1 190 ? 3.717 -6.031 -22.103 1.00 60.31 190 LYS A CA 1
ATOM 1490 C C . LYS A 1 190 ? 3.778 -6.142 -23.625 1.00 60.31 190 LYS A C 1
ATOM 1492 O O . LYS A 1 190 ? 4.582 -5.430 -24.219 1.00 60.31 190 LYS A O 1
ATOM 1497 N N . ASN A 1 191 ? 3.019 -7.062 -24.214 1.00 62.78 191 ASN A N 1
ATOM 1498 C CA . ASN A 1 191 ? 3.061 -7.349 -25.639 1.00 62.78 191 ASN A CA 1
ATOM 1499 C C . ASN A 1 191 ? 1.649 -7.271 -26.221 1.00 62.78 191 ASN A C 1
ATOM 1501 O O . ASN A 1 191 ? 0.746 -7.948 -25.734 1.00 62.78 191 ASN A O 1
ATOM 1505 N N . ASP A 1 192 ? 1.497 -6.431 -27.232 1.00 63.56 192 ASP A N 1
ATOM 1506 C CA . ASP A 1 192 ? 0.293 -6.193 -28.019 1.00 63.56 192 ASP A CA 1
ATOM 1507 C C . ASP A 1 192 ? 0.162 -7.180 -29.191 1.00 63.56 192 ASP A C 1
ATOM 1509 O O . ASP A 1 192 ? -0.963 -7.498 -29.563 1.00 63.56 192 ASP A O 1
ATOM 1513 N N . ALA A 1 193 ? 1.268 -7.773 -29.660 1.00 64.44 193 ALA A N 1
ATOM 1514 C CA . ALA A 1 193 ? 1.286 -8.738 -30.768 1.00 64.44 193 ALA A CA 1
ATOM 1515 C C . ALA A 1 193 ? 0.252 -9.893 -30.690 1.00 64.44 193 ALA A C 1
ATOM 1517 O O . ALA A 1 193 ? -0.350 -10.245 -31.705 1.00 64.44 193 ALA A O 1
ATOM 1518 N N . PRO A 1 194 ? -0.013 -10.526 -29.526 1.00 68.50 194 PRO A N 1
ATOM 1519 C CA . PRO A 1 194 ? -0.998 -11.608 -29.456 1.00 68.50 194 PRO A CA 1
ATOM 1520 C C . PRO A 1 194 ? -2.461 -11.127 -29.490 1.00 68.50 194 PRO A C 1
ATOM 1522 O O . PRO A 1 194 ? -3.366 -11.955 -29.410 1.00 68.50 194 PRO A O 1
ATOM 1525 N N . LEU A 1 195 ? -2.730 -9.818 -29.579 1.00 76.31 195 LEU A N 1
ATOM 1526 C CA . LEU A 1 195 ? -4.088 -9.265 -29.508 1.00 76.31 195 LEU A CA 1
ATOM 1527 C C . LEU A 1 195 ? -4.803 -9.197 -30.856 1.00 76.31 195 LEU A C 1
ATOM 1529 O O . LEU A 1 195 ? -6.019 -8.986 -30.869 1.00 76.31 195 LEU A O 1
ATOM 1533 N N . LEU A 1 196 ? -4.095 -9.390 -31.970 1.00 80.12 196 LEU A N 1
ATOM 1534 C CA . LEU A 1 196 ? -4.682 -9.326 -33.307 1.00 80.12 196 LEU A CA 1
ATOM 1535 C C . LEU A 1 196 ? -5.810 -10.345 -33.490 1.00 80.12 196 LEU A C 1
ATOM 1537 O O . LEU A 1 196 ? -6.940 -9.963 -33.788 1.00 80.12 196 LEU A O 1
ATOM 1541 N N . VAL A 1 197 ? -5.528 -11.625 -33.232 1.00 83.25 197 VAL A N 1
ATOM 1542 C CA . VAL A 1 197 ? -6.511 -12.710 -33.386 1.00 83.25 197 VAL A CA 1
ATOM 1543 C C . VAL A 1 197 ? -7.744 -12.488 -32.491 1.00 83.25 197 VAL A C 1
ATOM 1545 O O . VAL A 1 197 ? -8.849 -12.437 -33.034 1.00 83.25 197 VAL A O 1
ATOM 1548 N N . PRO A 1 198 ? -7.605 -12.217 -31.174 1.00 83.00 198 PRO A N 1
ATOM 1549 C CA . PRO A 1 198 ? -8.746 -11.861 -30.327 1.00 83.00 198 PRO A CA 1
ATOM 1550 C C . PRO A 1 198 ? -9.573 -10.666 -30.822 1.00 83.00 198 PRO A C 1
ATOM 1552 O O . PRO A 1 198 ? -10.778 -10.625 -30.590 1.00 83.00 198 PRO A O 1
ATOM 1555 N N . SER A 1 199 ? -8.955 -9.686 -31.487 1.00 83.38 199 SER A N 1
ATOM 1556 C CA . SER A 1 199 ? -9.654 -8.487 -31.987 1.00 83.38 199 SER A CA 1
ATOM 1557 C C . SER A 1 199 ? -10.447 -8.761 -33.263 1.00 83.38 199 SER A C 1
ATOM 1559 O O . SER A 1 199 ? -11.536 -8.218 -33.455 1.00 83.38 199 SER A O 1
ATOM 1561 N N . VAL A 1 200 ? -9.938 -9.643 -34.124 1.00 85.12 200 VAL A N 1
ATOM 1562 C CA . VAL A 1 200 ? -10.673 -10.128 -35.300 1.00 85.12 200 VAL A CA 1
ATOM 1563 C C . VAL A 1 200 ? -11.880 -10.959 -34.862 1.00 85.12 200 VAL A C 1
ATOM 1565 O O . VAL A 1 200 ? -12.986 -10.755 -35.362 1.00 85.12 200 VAL A O 1
ATOM 1568 N N . GLU A 1 201 ? -11.705 -11.839 -33.874 1.00 85.94 201 GLU A N 1
ATOM 1569 C CA . GLU A 1 201 ? -12.819 -12.589 -33.286 1.00 85.94 201 GLU A CA 1
ATOM 1570 C C . GLU A 1 201 ? -13.844 -11.671 -32.608 1.00 85.94 201 GLU A C 1
ATOM 1572 O O . GLU A 1 201 ? -15.048 -11.872 -32.764 1.00 85.94 201 GLU A O 1
ATOM 1577 N N . GLY A 1 202 ? -13.381 -10.652 -31.874 1.00 84.12 202 GLY A N 1
ATOM 1578 C CA . GLY A 1 202 ? -14.233 -9.633 -31.259 1.00 84.12 202 GLY A CA 1
ATOM 1579 C C . GLY A 1 202 ? -15.109 -8.922 -32.291 1.00 84.12 202 GLY A C 1
ATOM 1580 O O . GLY A 1 202 ? -16.324 -8.844 -32.112 1.00 84.12 202 GLY A O 1
ATOM 1581 N N . HIS A 1 203 ? -14.523 -8.510 -33.418 1.00 85.88 203 HIS A N 1
ATOM 1582 C CA . HIS A 1 203 ? -15.266 -7.942 -34.544 1.00 85.88 203 HIS A CA 1
ATOM 1583 C C . HIS A 1 203 ? -16.332 -8.909 -35.077 1.00 85.88 203 HIS A C 1
ATOM 1585 O O . HIS A 1 203 ? -17.489 -8.524 -35.237 1.00 85.88 203 HIS A O 1
ATOM 1591 N N . GLY A 1 204 ? -15.968 -10.179 -35.283 1.00 84.81 204 GLY A N 1
ATOM 1592 C CA . GLY A 1 204 ? -16.900 -11.215 -35.727 1.00 84.81 204 GLY A CA 1
ATOM 1593 C C . GLY A 1 204 ? -18.100 -11.389 -34.795 1.00 84.81 204 GLY A C 1
ATOM 1594 O O . GLY A 1 204 ? -19.220 -11.559 -35.268 1.00 84.81 204 GLY A O 1
ATOM 1595 N N . ARG A 1 205 ? -17.903 -11.276 -33.476 1.00 86.25 205 ARG A N 1
ATOM 1596 C CA . ARG A 1 205 ? -19.000 -11.341 -32.493 1.00 86.25 205 ARG A CA 1
ATOM 1597 C C . ARG A 1 205 ? -19.931 -10.128 -32.557 1.00 86.25 205 ARG A C 1
ATOM 1599 O O . ARG A 1 205 ? -21.121 -10.288 -32.315 1.00 86.25 205 ARG A O 1
ATOM 1606 N N . VAL A 1 206 ? -19.407 -8.939 -32.860 1.00 85.12 206 VAL A N 1
ATOM 1607 C CA . VAL A 1 206 ? -20.203 -7.699 -32.932 1.00 85.12 206 VAL A CA 1
ATOM 1608 C C . VAL A 1 206 ? -20.976 -7.601 -34.250 1.00 85.12 206 VAL A C 1
ATOM 1610 O O . VAL A 1 206 ? -22.146 -7.234 -34.242 1.00 85.12 206 VAL A O 1
ATOM 1613 N N . PHE A 1 207 ? -20.346 -7.947 -35.376 1.00 86.25 207 PHE A N 1
ATOM 1614 C CA . PHE A 1 207 ? -20.905 -7.727 -36.719 1.00 86.25 207 PHE A CA 1
ATOM 1615 C C . PHE A 1 207 ? -21.366 -9.004 -37.431 1.00 86.25 207 PHE A C 1
ATOM 1617 O O . PHE A 1 207 ? -21.864 -8.932 -38.553 1.00 86.25 207 PHE A O 1
ATOM 1624 N N . GLY A 1 208 ? -21.184 -10.178 -36.819 1.00 86.81 208 GLY A N 1
ATOM 1625 C CA . GLY A 1 208 ? -21.576 -11.476 -37.381 1.00 86.81 208 GLY A CA 1
ATOM 1626 C C . GLY A 1 208 ? -20.712 -11.959 -38.552 1.00 86.81 208 GLY A C 1
ATOM 1627 O O . GLY A 1 208 ? -21.025 -12.980 -39.160 1.00 86.81 208 GLY A O 1
ATOM 1628 N N . ARG A 1 209 ? -19.634 -11.242 -38.892 1.00 87.25 209 ARG A N 1
ATOM 1629 C CA . ARG A 1 209 ? -18.720 -11.557 -40.000 1.00 87.25 209 ARG A CA 1
ATOM 1630 C C . ARG A 1 209 ? -17.304 -11.046 -39.716 1.00 87.25 209 ARG A C 1
ATOM 1632 O O . ARG A 1 209 ? -17.166 -10.080 -38.965 1.00 87.25 209 ARG A O 1
ATOM 1639 N N . PRO A 1 210 ? -16.254 -11.654 -40.294 1.00 84.81 210 PRO A N 1
ATOM 1640 C CA . PRO A 1 210 ? -14.896 -11.137 -40.167 1.00 84.81 210 PRO A CA 1
ATOM 1641 C C . PRO A 1 210 ? -14.729 -9.795 -40.910 1.00 84.81 210 PRO A C 1
ATOM 1643 O O . PRO A 1 210 ? -15.446 -9.538 -41.883 1.00 84.81 210 PRO A O 1
ATOM 1646 N N . PRO A 1 211 ? -13.780 -8.942 -40.483 1.00 85.81 211 PRO A N 1
ATOM 1647 C CA . PRO A 1 211 ? -13.460 -7.706 -41.187 1.00 85.81 211 PRO A CA 1
ATOM 1648 C C . PRO A 1 211 ? -12.814 -8.010 -42.548 1.00 85.81 211 PRO A C 1
ATOM 1650 O O . PRO A 1 211 ? -12.015 -8.938 -42.666 1.00 85.81 211 PRO A O 1
ATOM 1653 N N . GLY A 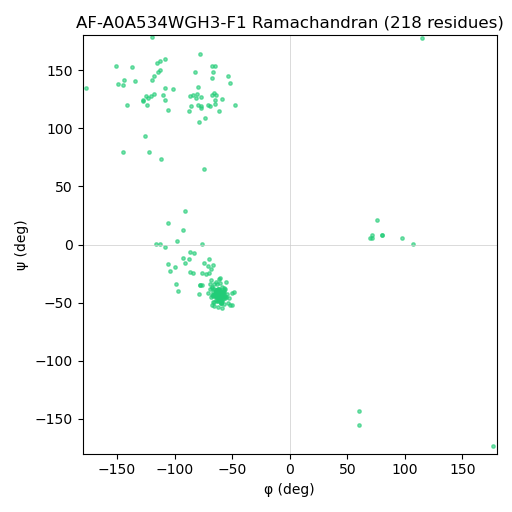1 212 ? -13.127 -7.211 -43.573 1.00 85.50 212 GLY A N 1
ATOM 1654 C CA . GLY A 1 212 ? -12.521 -7.350 -44.908 1.00 85.50 212 GLY A CA 1
ATOM 1655 C C . GLY A 1 212 ? -11.085 -6.817 -44.999 1.00 85.50 212 GLY A C 1
ATOM 1656 O O . GLY A 1 212 ? -10.312 -7.260 -45.842 1.00 85.50 212 GLY A O 1
ATOM 1657 N N . LEU A 1 213 ? -10.721 -5.887 -44.114 1.00 85.62 213 LEU A N 1
ATOM 1658 C CA . LEU A 1 213 ? -9.383 -5.317 -43.990 1.00 85.62 213 LEU A CA 1
ATOM 1659 C C . LEU A 1 213 ? -9.094 -5.066 -42.510 1.00 85.62 213 LEU A C 1
ATOM 1661 O O . LEU A 1 213 ? -9.970 -4.621 -41.769 1.00 85.62 213 LEU A O 1
ATOM 1665 N N . VAL A 1 214 ? -7.858 -5.321 -42.093 1.00 84.81 214 VAL A N 1
ATOM 1666 C CA . VAL A 1 214 ? -7.376 -4.990 -40.753 1.00 84.81 214 VAL A CA 1
ATOM 1667 C C . VAL A 1 214 ? -6.145 -4.107 -40.897 1.00 84.81 214 VAL A C 1
ATOM 1669 O O . VAL A 1 214 ? -5.157 -4.508 -41.507 1.00 84.81 214 VAL A O 1
ATOM 1672 N N . ALA A 1 215 ? -6.217 -2.900 -40.344 1.00 83.44 215 ALA A N 1
ATOM 1673 C CA . ALA A 1 215 ? -5.090 -1.987 -40.230 1.00 83.44 215 ALA A CA 1
ATOM 1674 C C . ALA A 1 215 ? -4.663 -1.916 -38.763 1.00 83.44 215 ALA A C 1
ATOM 1676 O O . ALA A 1 215 ? -5.512 -1.819 -37.876 1.00 83.44 215 ALA A O 1
ATOM 1677 N N . VAL A 1 216 ? -3.358 -1.986 -38.507 1.00 79.56 216 VAL A N 1
ATOM 1678 C CA . VAL A 1 216 ? -2.803 -1.951 -37.151 1.00 79.56 216 VAL A CA 1
ATOM 1679 C C . VAL A 1 216 ? -1.576 -1.054 -37.074 1.00 79.56 216 VAL A C 1
ATOM 1681 O O . VAL A 1 216 ? -0.850 -0.883 -38.055 1.00 79.56 216 VAL A O 1
ATOM 1684 N N . ASP A 1 217 ? -1.333 -0.501 -35.887 1.00 73.69 217 ASP A N 1
ATOM 1685 C CA . ASP A 1 217 ? -0.115 0.246 -35.595 1.00 73.69 217 ASP A CA 1
ATOM 1686 C C . ASP A 1 217 ? 1.127 -0.656 -35.654 1.00 73.69 217 ASP A C 1
ATOM 1688 O O . ASP A 1 217 ? 1.087 -1.860 -35.392 1.00 73.69 217 ASP A O 1
ATOM 1692 N N . ARG A 1 218 ? 2.283 -0.055 -35.951 1.00 62.00 218 ARG A N 1
ATOM 1693 C CA . ARG A 1 218 ? 3.561 -0.774 -36.009 1.00 62.00 218 ARG A CA 1
ATOM 1694 C C . ARG A 1 218 ? 3.902 -1.381 -34.638 1.00 62.00 218 ARG A C 1
ATOM 1696 O O . ARG A 1 218 ? 4.214 -0.647 -33.701 1.00 62.00 218 ARG A O 1
ATOM 1703 N N . GLY A 1 219 ? 3.930 -2.713 -34.562 1.00 59.31 219 GLY A N 1
ATOM 1704 C CA . GLY A 1 219 ? 4.246 -3.481 -33.348 1.00 59.31 219 GLY A CA 1
ATOM 1705 C C . GLY A 1 219 ? 3.050 -4.181 -32.694 1.00 59.31 219 GLY A C 1
ATOM 1706 O O . GLY A 1 219 ? 3.250 -4.831 -31.670 1.00 59.31 219 GLY A O 1
ATOM 1707 N N . PHE A 1 220 ? 1.854 -4.049 -33.277 1.00 63.09 220 PHE A N 1
ATOM 1708 C CA . PHE A 1 220 ? 0.662 -4.834 -32.950 1.00 63.09 220 PHE A CA 1
ATOM 1709 C C . PHE A 1 220 ? 0.634 -6.183 -33.683 1.00 63.09 220 PHE A C 1
ATOM 1711 O O . PHE A 1 220 ? 1.352 -6.326 -34.700 1.00 63.09 220 PHE A O 1
#

Secondary structure (DSSP, 8-state):
-EE---PPP-HHHHHHHHHHHHHHHHHHHHHTT---TT-----HHHHHHHHHHHHHHTTS-HHHHHHHHHHHHHHHHHHHHHHHHHHHHHHHHHHHHGGGS-HHHHHHHHHHHHHHHHHHHHHHHHHHHHHHHHHH-----TT--S-SS-TT-EEE----TT-S-EEEEEEEEEEEGGGEEEEEEEESSS--GGGHHHHHHHHHHHHSS--S-----TT-

pLDDT: mean 87.2, std 10.48, range [58.5, 98.12]